Protein AF-A0A662G4D9-F1 (afdb_monomer_lite)

Radius of gyration: 17.46 Å; chains: 1; bounding box: 44×33×50 Å

pLDDT: mean 96.71, std 3.6, range [64.38, 98.94]

Structure (mmCIF, N/CA/C/O backbone):
data_AF-A0A662G4D9-F1
#
_entry.id   AF-A0A662G4D9-F1
#
loop_
_atom_site.group_PDB
_atom_site.id
_atom_site.type_symbol
_atom_site.label_atom_id
_atom_site.label_alt_id
_atom_site.label_comp_id
_atom_site.label_asym_id
_atom_site.label_entity_id
_atom_site.label_seq_id
_atom_site.pdbx_PDB_ins_code
_atom_site.Cartn_x
_atom_site.Cartn_y
_atom_site.Cartn_z
_atom_site.occupancy
_atom_site.B_iso_or_equiv
_atom_site.auth_seq_id
_atom_site.auth_comp_id
_atom_site.auth_asym_id
_atom_site.auth_atom_id
_atom_site.pdbx_PDB_model_num
ATOM 1 N N . MET A 1 1 ? 1.251 -17.943 -10.443 1.00 64.38 1 MET A N 1
ATOM 2 C CA . MET A 1 1 ? 0.388 -17.090 -11.291 1.00 64.38 1 MET A CA 1
ATOM 3 C C . MET A 1 1 ? 1.224 -15.904 -11.717 1.00 64.38 1 MET A C 1
ATOM 5 O O . MET A 1 1 ? 2.093 -15.535 -10.942 1.00 64.38 1 MET A O 1
ATOM 9 N N . GLY A 1 2 ? 1.033 -15.383 -12.929 1.00 84.88 2 GLY A N 1
ATOM 10 C CA . GLY A 1 2 ? 1.738 -14.166 -13.336 1.00 84.88 2 GLY A CA 1
ATOM 11 C C . GLY A 1 2 ? 1.154 -12.918 -12.666 1.00 84.88 2 GLY A C 1
ATOM 12 O O . GLY A 1 2 ? 0.020 -12.962 -12.180 1.00 84.88 2 GLY A O 1
ATOM 13 N N . THR A 1 3 ? 1.898 -11.816 -12.649 1.00 94.00 3 THR A N 1
ATOM 14 C CA . THR A 1 3 ? 1.474 -10.557 -12.023 1.00 94.00 3 THR A CA 1
ATOM 15 C C . THR A 1 3 ? 0.508 -9.806 -12.934 1.00 94.00 3 THR A C 1
ATOM 17 O O . THR A 1 3 ? 0.906 -9.142 -13.890 1.00 94.00 3 THR A O 1
ATOM 20 N N . VAL A 1 4 ? -0.789 -9.913 -12.648 1.00 93.69 4 VAL A N 1
ATOM 21 C CA . VAL A 1 4 ? -1.851 -9.170 -13.344 1.00 93.69 4 VAL A CA 1
ATOM 22 C C . VAL A 1 4 ? -2.322 -7.989 -12.496 1.00 93.69 4 VAL A C 1
ATOM 24 O O . VAL A 1 4 ? -2.387 -8.095 -11.271 1.00 93.69 4 VAL A O 1
ATOM 27 N N . LEU A 1 5 ? -2.661 -6.870 -13.146 1.00 88.19 5 LEU A N 1
ATOM 28 C CA . LEU A 1 5 ? -3.176 -5.677 -12.458 1.00 88.19 5 LEU A CA 1
ATOM 29 C C . LEU A 1 5 ? -4.550 -5.936 -11.830 1.00 88.19 5 LEU A C 1
ATOM 31 O O . LEU A 1 5 ? -4.729 -5.688 -10.649 1.00 88.19 5 LEU A O 1
ATOM 35 N N . VAL A 1 6 ? -5.478 -6.492 -12.612 1.00 89.56 6 VAL A N 1
ATOM 36 C CA . VAL A 1 6 ? -6.832 -6.862 -12.175 1.00 89.56 6 VAL A CA 1
ATOM 37 C C . VAL A 1 6 ? -7.069 -8.308 -12.574 1.00 89.56 6 VAL A C 1
ATOM 39 O O . VAL A 1 6 ? -7.044 -8.612 -13.770 1.00 89.56 6 VAL A O 1
ATOM 42 N N . ASP A 1 7 ? -7.281 -9.207 -11.615 1.00 89.81 7 ASP A N 1
ATOM 43 C CA . ASP A 1 7 ? -7.494 -10.626 -11.917 1.00 89.81 7 ASP A CA 1
ATOM 44 C C . ASP A 1 7 ? -8.967 -10.930 -12.212 1.00 89.81 7 ASP A C 1
ATOM 46 O O . ASP A 1 7 ? -9.806 -11.084 -11.328 1.00 89.81 7 ASP A O 1
ATOM 50 N N . THR A 1 8 ? -9.284 -11.069 -13.498 1.00 89.94 8 THR A N 1
ATOM 51 C CA . THR A 1 8 ? -10.629 -11.429 -13.959 1.00 89.94 8 THR A CA 1
ATOM 52 C C . THR A 1 8 ? -10.811 -12.929 -14.200 1.00 89.94 8 THR A C 1
ATOM 54 O O . THR A 1 8 ? -11.854 -13.342 -14.710 1.00 89.94 8 THR A O 1
ATOM 57 N N . SER A 1 9 ? -9.826 -13.768 -13.859 1.00 86.56 9 SER A N 1
ATOM 58 C CA . SER A 1 9 ? -9.798 -15.187 -14.241 1.00 86.56 9 SER A CA 1
ATOM 59 C C . SER A 1 9 ? -10.937 -16.024 -13.653 1.00 86.56 9 SER A C 1
ATOM 61 O O . SER A 1 9 ? -11.348 -16.999 -14.286 1.00 86.56 9 SER A O 1
ATOM 63 N N . ASN A 1 10 ? -11.478 -15.610 -12.503 1.00 85.88 10 ASN A N 1
ATOM 64 C CA . ASN A 1 10 ? -12.603 -16.258 -11.822 1.00 85.88 10 ASN A CA 1
ATOM 65 C C . ASN A 1 10 ? -13.970 -15.630 -12.148 1.00 85.88 10 ASN A C 1
ATOM 67 O O . ASN A 1 10 ? -14.998 -16.124 -11.688 1.00 85.88 10 ASN A O 1
ATOM 71 N N . SER A 1 11 ? -14.015 -14.549 -12.936 1.00 88.88 11 SER A N 1
ATOM 72 C CA . SER A 1 11 ? -15.280 -13.905 -13.297 1.00 88.88 11 SER A CA 1
ATOM 73 C C . SER A 1 11 ? -15.984 -14.679 -14.418 1.00 88.88 11 SER A C 1
ATOM 75 O O . SER A 1 11 ? -15.424 -14.805 -15.510 1.00 88.88 11 SER A O 1
ATOM 77 N N . PRO A 1 12 ? -17.243 -15.128 -14.232 1.00 90.44 12 PRO A N 1
ATOM 78 C CA . PRO A 1 12 ? -18.000 -15.807 -15.288 1.00 90.44 12 PRO A CA 1
ATOM 79 C C . PRO A 1 12 ? -18.407 -14.858 -16.429 1.00 90.44 12 PRO A C 1
ATOM 81 O O . PRO A 1 12 ? -18.871 -15.306 -17.477 1.00 90.44 12 PRO A O 1
ATOM 84 N N . TRP A 1 13 ? -18.243 -13.546 -16.233 1.00 92.62 13 TRP A N 1
ATOM 85 C CA . TRP A 1 13 ? -18.628 -12.505 -17.187 1.00 92.62 13 TRP A CA 1
ATOM 86 C C . TRP A 1 13 ? -17.446 -11.974 -18.003 1.00 92.62 13 TRP A C 1
ATOM 88 O O . TRP A 1 13 ? -17.646 -11.343 -19.045 1.00 92.62 13 TRP A O 1
ATOM 98 N N . ALA A 1 14 ? -16.214 -12.224 -17.555 1.00 92.44 14 ALA A N 1
ATOM 99 C CA . ALA A 1 14 ? -15.020 -11.756 -18.238 1.00 92.44 14 ALA A CA 1
ATOM 100 C C . ALA A 1 14 ? -14.758 -12.585 -19.503 1.00 92.44 14 ALA A C 1
ATOM 102 O O . ALA A 1 14 ? -14.452 -13.773 -19.451 1.00 92.44 14 ALA A O 1
ATOM 103 N N . ARG A 1 15 ? -14.857 -11.938 -20.670 1.00 93.31 15 ARG A N 1
ATOM 104 C CA . ARG A 1 15 ? -14.545 -12.569 -21.967 1.00 93.31 15 ARG A CA 1
ATOM 105 C C . ARG A 1 15 ? -13.060 -12.534 -22.318 1.00 93.31 15 ARG A C 1
ATOM 107 O O . ARG A 1 15 ? -12.617 -13.312 -23.156 1.00 93.31 15 ARG A O 1
ATOM 114 N N . LEU A 1 16 ? -12.317 -11.610 -21.715 1.00 91.88 16 LEU A N 1
ATOM 115 C CA . LEU A 1 16 ? -10.890 -11.403 -21.938 1.00 91.88 16 LEU A CA 1
ATOM 116 C C . LEU A 1 16 ? -10.146 -11.571 -20.619 1.00 91.88 16 LEU A C 1
ATOM 118 O O . LEU A 1 16 ? -10.659 -11.202 -19.560 1.00 91.88 16 LEU A O 1
ATOM 122 N N . LYS A 1 17 ? -8.932 -12.115 -20.709 1.00 89.12 17 LYS A N 1
ATOM 123 C CA . LYS A 1 17 ? -8.027 -12.267 -19.572 1.00 89.12 17 LYS A CA 1
ATOM 124 C C . LYS A 1 17 ? -6.883 -11.261 -19.695 1.00 89.12 17 LYS A C 1
ATOM 126 O O . LYS A 1 17 ? -6.391 -11.066 -20.810 1.00 89.12 17 LYS A O 1
ATOM 131 N N . PRO A 1 18 ? -6.467 -10.631 -18.588 1.00 92.25 18 PRO A N 1
ATOM 132 C CA . PRO A 1 18 ? -5.294 -9.767 -18.576 1.00 92.25 18 PRO A CA 1
ATOM 133 C C . PRO A 1 18 ? -4.039 -10.559 -18.954 1.00 92.25 18 PRO A C 1
ATOM 135 O O . PRO A 1 18 ? -3.920 -11.752 -18.666 1.00 92.25 18 PRO A O 1
ATOM 138 N N . VAL A 1 19 ? -3.089 -9.872 -19.581 1.00 93.88 19 VAL A N 1
ATOM 139 C CA . VAL A 1 19 ? -1.742 -10.399 -19.810 1.00 93.88 19 VAL A CA 1
ATOM 140 C C . VAL A 1 19 ? -0.875 -9.996 -18.613 1.00 93.88 19 VAL A C 1
ATOM 142 O O . VAL A 1 19 ? -0.912 -8.821 -18.240 1.00 93.88 19 VAL A O 1
ATOM 145 N N . PRO A 1 20 ? -0.119 -10.924 -17.995 1.00 95.25 20 PRO A N 1
ATOM 146 C CA . PRO A 1 20 ? 0.790 -10.584 -16.905 1.00 95.25 20 PRO A CA 1
ATOM 147 C C . PRO A 1 20 ? 1.827 -9.539 -17.321 1.00 95.25 20 PRO A C 1
ATOM 149 O O . PRO A 1 20 ? 2.317 -9.563 -18.453 1.00 95.25 20 PRO A O 1
ATOM 152 N N . ILE A 1 21 ? 2.191 -8.651 -16.399 1.00 95.19 21 ILE A N 1
ATOM 153 C CA . ILE A 1 21 ? 3.123 -7.542 -16.643 1.00 95.19 21 ILE A CA 1
ATOM 154 C C . ILE A 1 21 ? 4.484 -8.058 -17.117 1.00 95.19 21 ILE A C 1
ATOM 156 O O . ILE A 1 21 ? 5.050 -7.534 -18.072 1.00 95.19 21 ILE A O 1
ATOM 160 N N . GLU A 1 22 ? 4.986 -9.129 -16.510 1.00 94.50 22 GLU A N 1
ATOM 161 C CA . GLU A 1 22 ? 6.264 -9.751 -16.859 1.00 94.50 22 GLU A CA 1
ATOM 162 C C . GLU A 1 22 ? 6.263 -10.428 -18.242 1.00 94.50 22 GLU A C 1
ATOM 164 O O . GLU A 1 22 ? 7.325 -10.756 -18.771 1.00 94.50 22 GLU A O 1
ATOM 169 N N . SER A 1 23 ? 5.084 -10.633 -18.845 1.00 96.00 23 SER A N 1
ATOM 170 C CA . SER A 1 23 ? 4.935 -11.241 -20.175 1.00 96.00 23 SER A CA 1
ATOM 171 C C . SER A 1 23 ? 5.032 -10.231 -21.322 1.00 96.00 23 SER A C 1
ATOM 173 O O . SER A 1 23 ? 5.012 -10.635 -22.484 1.00 96.00 23 SER A O 1
ATOM 175 N N . VAL A 1 24 ? 5.128 -8.931 -21.027 1.00 95.44 24 VAL A N 1
ATOM 176 C CA . VAL A 1 24 ? 5.243 -7.866 -22.031 1.00 95.44 24 VAL A CA 1
ATOM 177 C C . VAL A 1 24 ? 6.516 -7.073 -21.773 1.00 95.44 24 VAL A C 1
ATOM 179 O O . VAL A 1 24 ? 6.747 -6.605 -20.664 1.00 95.44 24 VAL A O 1
ATOM 182 N N . LYS A 1 25 ? 7.338 -6.890 -22.809 1.00 96.25 25 LYS A N 1
ATOM 183 C CA . LYS A 1 25 ? 8.518 -6.021 -22.764 1.00 96.25 25 LYS A CA 1
ATOM 184 C C . LYS A 1 25 ? 8.336 -4.867 -23.730 1.00 96.25 25 LYS A C 1
ATOM 186 O O . LYS A 1 25 ? 8.088 -5.077 -24.915 1.00 96.25 25 LYS A O 1
ATOM 191 N N . LEU A 1 26 ? 8.404 -3.654 -23.193 1.00 96.56 26 LEU A N 1
ATOM 192 C CA . LEU A 1 26 ? 8.316 -2.429 -23.975 1.00 96.56 26 LEU A CA 1
ATOM 193 C C . LEU A 1 26 ? 9.732 -1.981 -24.336 1.00 96.56 26 LEU A C 1
ATOM 195 O O . LEU A 1 26 ? 10.539 -1.711 -23.451 1.00 96.56 26 LEU A O 1
ATOM 199 N N . GLU A 1 27 ? 10.013 -1.910 -25.636 1.00 96.94 27 GLU A N 1
ATOM 200 C CA . GLU A 1 27 ? 11.321 -1.537 -26.204 1.00 96.94 27 GLU A CA 1
ATOM 201 C C . GLU A 1 27 ? 11.229 -0.281 -27.091 1.00 96.94 27 GLU A C 1
ATOM 203 O O . GLU A 1 27 ? 12.159 0.071 -27.815 1.00 96.94 27 GLU A O 1
ATOM 208 N N . ASP A 1 28 ? 10.082 0.396 -27.074 1.00 98.31 28 ASP A N 1
ATOM 209 C CA . ASP A 1 28 ? 9.818 1.556 -27.912 1.00 98.31 28 ASP A CA 1
ATOM 210 C C . ASP A 1 28 ? 10.474 2.835 -27.366 1.00 98.31 28 ASP A C 1
ATOM 212 O O . ASP A 1 28 ? 10.860 2.942 -26.202 1.00 98.31 28 ASP A O 1
ATOM 216 N N . SER A 1 29 ? 10.552 3.868 -28.205 1.00 98.38 29 SER A N 1
ATOM 217 C CA . SER A 1 29 ? 11.153 5.150 -27.825 1.00 98.38 29 SER A CA 1
ATOM 218 C C . SER A 1 29 ? 10.275 6.007 -26.906 1.00 98.38 29 SER A C 1
ATOM 220 O O . SER A 1 29 ? 10.726 7.060 -26.456 1.00 98.38 29 SER A O 1
ATOM 222 N N . PHE A 1 30 ? 9.016 5.625 -26.664 1.00 98.38 30 PHE A N 1
ATOM 223 C CA . PHE A 1 30 ? 8.089 6.390 -25.839 1.00 98.38 30 PHE A CA 1
ATOM 224 C C . PHE A 1 30 ? 7.925 5.774 -24.442 1.00 98.38 30 PHE A C 1
ATOM 226 O O . PHE A 1 30 ? 8.167 6.473 -23.455 1.00 98.38 30 PHE A O 1
ATOM 233 N N . TRP A 1 31 ? 7.539 4.505 -24.305 1.00 98.38 31 TRP A N 1
ATOM 234 C CA . TRP A 1 31 ? 7.261 3.920 -22.987 1.00 98.38 31 TRP A CA 1
ATOM 235 C C . TRP A 1 31 ? 8.495 3.391 -22.272 1.00 98.38 31 TRP A C 1
ATOM 237 O O . TRP A 1 31 ? 8.632 3.653 -21.074 1.00 98.38 31 TRP A O 1
ATOM 247 N N . ALA A 1 32 ? 9.411 2.721 -22.975 1.00 98.06 32 ALA A N 1
ATOM 248 C CA . ALA A 1 32 ? 10.595 2.139 -22.339 1.00 98.06 32 ALA A CA 1
ATOM 249 C C . ALA A 1 32 ? 11.406 3.167 -21.510 1.00 98.06 32 ALA A C 1
ATOM 251 O O . ALA A 1 32 ? 11.693 2.891 -20.342 1.00 98.06 32 ALA A O 1
ATOM 252 N N . PRO A 1 33 ? 11.677 4.402 -21.998 1.00 98.38 33 PRO A N 1
ATOM 253 C CA . PRO A 1 33 ? 12.383 5.407 -21.200 1.00 98.38 33 PRO A CA 1
ATOM 254 C C . PRO A 1 33 ? 11.623 5.856 -19.944 1.00 98.38 33 PRO A C 1
ATOM 256 O O . PRO A 1 33 ? 12.243 6.220 -18.949 1.00 98.38 33 PRO A O 1
ATOM 259 N N . ARG A 1 34 ? 10.283 5.838 -19.957 1.00 98.50 34 ARG A N 1
ATOM 260 C CA . ARG A 1 34 ? 9.464 6.229 -18.795 1.00 98.50 34 ARG A CA 1
ATOM 261 C C . ARG A 1 34 ? 9.495 5.170 -17.699 1.00 98.50 34 ARG A C 1
ATOM 263 O O . ARG A 1 34 ? 9.578 5.532 -16.530 1.00 98.50 34 ARG A O 1
ATOM 270 N N . LEU A 1 35 ? 9.462 3.890 -18.072 1.00 97.56 35 LEU A N 1
ATOM 271 C CA . LEU A 1 35 ? 9.607 2.785 -17.121 1.00 97.56 35 LEU A CA 1
ATOM 272 C C . LEU A 1 35 ? 11.009 2.763 -16.499 1.00 97.56 35 LEU A C 1
ATOM 274 O O . LEU A 1 35 ? 11.142 2.569 -15.293 1.00 97.56 35 LEU A O 1
ATOM 278 N N . GLU A 1 36 ? 12.043 3.063 -17.288 1.00 97.56 36 GLU A N 1
ATOM 279 C CA . GLU A 1 36 ? 13.409 3.191 -16.770 1.00 97.56 36 GLU A CA 1
ATOM 280 C C . GLU A 1 36 ? 13.535 4.365 -15.780 1.00 97.56 36 GLU A C 1
ATOM 282 O O . GLU A 1 36 ? 14.126 4.209 -14.711 1.00 97.56 36 GLU A O 1
ATOM 287 N N . VAL A 1 37 ? 12.929 5.525 -16.075 1.00 98.44 37 VAL A N 1
ATOM 288 C CA . VAL A 1 37 ? 12.884 6.670 -15.141 1.00 98.44 37 VAL A CA 1
ATOM 289 C C . VAL A 1 37 ? 12.102 6.331 -13.870 1.00 98.44 37 VAL A C 1
ATOM 291 O O . VAL A 1 37 ? 12.555 6.673 -12.775 1.00 98.44 37 VAL A O 1
ATOM 294 N N . LEU A 1 38 ? 10.967 5.634 -13.993 1.00 98.12 38 LEU A N 1
ATOM 295 C CA . LEU A 1 38 ? 10.185 5.170 -12.846 1.00 98.12 38 LEU A CA 1
ATOM 296 C C . LEU A 1 38 ? 11.058 4.331 -11.904 1.00 98.12 38 LEU A C 1
ATOM 298 O O . LEU A 1 38 ? 11.168 4.647 -10.716 1.00 98.12 38 LEU A O 1
ATOM 302 N N . ARG A 1 39 ? 11.722 3.312 -12.463 1.00 97.56 39 ARG A N 1
ATOM 303 C CA . ARG A 1 39 ? 12.559 2.359 -11.729 1.00 97.56 39 ARG A CA 1
ATOM 304 C C . ARG A 1 39 ? 13.797 3.017 -11.118 1.00 97.56 39 ARG A C 1
ATOM 306 O O . ARG A 1 39 ? 14.103 2.789 -9.953 1.00 97.56 39 ARG A O 1
ATOM 313 N N . ARG A 1 40 ? 14.513 3.850 -11.880 1.00 96.94 40 ARG A N 1
ATOM 314 C CA . ARG A 1 40 ? 15.830 4.372 -11.468 1.00 96.94 40 ARG A CA 1
ATOM 315 C C . ARG A 1 40 ? 15.798 5.693 -10.727 1.00 96.94 40 ARG A C 1
ATOM 317 O O . ARG A 1 40 ? 16.790 6.044 -10.090 1.00 96.94 40 ARG A O 1
ATOM 324 N N . THR A 1 41 ? 14.708 6.443 -10.828 1.00 98.06 41 THR A N 1
ATOM 325 C CA . THR A 1 41 ? 14.626 7.788 -10.254 1.00 98.06 41 THR A CA 1
ATOM 326 C C . THR A 1 41 ? 13.360 7.953 -9.435 1.00 98.06 41 THR A C 1
ATOM 328 O O . THR A 1 41 ? 13.452 8.163 -8.229 1.00 98.06 41 THR A O 1
ATOM 331 N N . THR A 1 42 ? 12.184 7.822 -10.050 1.00 98.62 42 THR A N 1
ATOM 332 C CA . THR A 1 42 ? 10.921 8.224 -9.415 1.00 98.62 42 THR A CA 1
ATOM 333 C C . THR A 1 42 ? 10.656 7.484 -8.109 1.00 98.62 42 THR A C 1
ATOM 335 O O . THR A 1 42 ? 10.389 8.140 -7.106 1.00 98.62 42 THR A O 1
ATOM 338 N N . LEU A 1 43 ? 10.779 6.152 -8.084 1.00 98.69 43 LEU A N 1
ATOM 339 C CA . LEU A 1 43 ? 10.488 5.368 -6.879 1.00 98.69 43 LEU A CA 1
ATOM 340 C C . LEU A 1 43 ? 11.431 5.709 -5.720 1.00 98.69 43 LEU A C 1
ATOM 342 O O . LEU A 1 43 ? 10.978 5.854 -4.586 1.00 98.69 43 LEU A O 1
ATOM 346 N N . ARG A 1 44 ? 12.728 5.888 -5.993 1.00 98.25 44 ARG A N 1
ATOM 347 C CA . ARG A 1 44 ? 13.703 6.265 -4.962 1.00 98.25 44 ARG A CA 1
ATOM 348 C C . ARG A 1 44 ? 13.440 7.675 -4.434 1.00 98.25 44 ARG A C 1
ATOM 350 O O . ARG A 1 44 ? 13.381 7.858 -3.224 1.00 98.25 44 ARG A O 1
ATOM 357 N N . SER A 1 45 ? 13.208 8.643 -5.319 1.00 98.56 45 SER A N 1
ATOM 358 C CA . SER A 1 45 ? 12.898 10.016 -4.906 1.00 98.56 45 SER A CA 1
ATOM 359 C C . SER A 1 45 ? 11.584 10.106 -4.125 1.00 98.56 45 SER A C 1
ATOM 361 O O . SER A 1 45 ? 11.491 10.862 -3.164 1.00 98.56 45 SER A O 1
ATOM 363 N N . GLN A 1 46 ? 10.567 9.317 -4.485 1.00 98.75 46 GLN A N 1
ATOM 364 C CA . GLN A 1 46 ? 9.324 9.233 -3.712 1.00 98.75 46 GLN A CA 1
ATOM 365 C C . GLN A 1 46 ? 9.555 8.638 -2.321 1.00 98.75 46 GLN A C 1
ATOM 367 O O . GLN A 1 46 ? 9.041 9.183 -1.348 1.00 98.75 46 GLN A O 1
ATOM 372 N N . TYR A 1 47 ? 10.350 7.569 -2.209 1.00 98.81 47 TYR A N 1
ATOM 373 C CA . TYR A 1 47 ? 10.732 7.001 -0.916 1.00 98.81 47 TYR A CA 1
ATOM 374 C C . TYR A 1 47 ? 11.424 8.045 -0.025 1.00 98.81 47 TYR A C 1
ATOM 376 O O . TYR A 1 47 ? 11.010 8.257 1.112 1.00 98.81 47 TYR A O 1
ATOM 384 N N . GLU A 1 48 ? 12.412 8.762 -0.565 1.00 98.69 48 GLU A N 1
ATOM 385 C CA . GLU A 1 48 ? 13.135 9.823 0.150 1.00 98.69 48 GLU A CA 1
ATOM 386 C C . GLU A 1 48 ? 12.197 10.951 0.612 1.00 98.69 48 GLU A C 1
ATOM 388 O O . GLU A 1 48 ? 12.265 11.379 1.764 1.00 98.69 48 GLU A O 1
ATOM 393 N N . LEU A 1 49 ? 11.259 11.381 -0.237 1.00 98.62 49 LEU A N 1
ATOM 394 C CA . LEU A 1 49 ? 10.248 12.375 0.133 1.00 98.62 49 LEU A CA 1
ATOM 395 C C . LEU A 1 49 ? 9.308 11.865 1.230 1.00 98.62 49 LEU A C 1
ATOM 397 O O . LEU A 1 49 ? 8.921 12.630 2.116 1.00 98.62 49 LEU A O 1
ATOM 401 N N . MET A 1 50 ? 8.913 10.592 1.193 1.00 98.56 50 MET A N 1
ATOM 402 C CA . MET A 1 50 ? 8.061 9.998 2.226 1.00 98.56 50 MET A CA 1
ATOM 403 C C . MET A 1 50 ? 8.775 9.884 3.577 1.00 98.56 50 MET A C 1
ATOM 405 O O . MET A 1 50 ? 8.126 10.079 4.608 1.00 98.56 50 MET A O 1
ATOM 409 N N . GLU A 1 51 ? 10.085 9.630 3.578 1.00 98.31 51 GLU A N 1
ATOM 410 C CA . GLU A 1 51 ? 10.936 9.732 4.769 1.00 98.31 51 GLU A CA 1
ATOM 411 C C . GLU A 1 51 ? 10.998 11.187 5.269 1.00 98.31 51 GLU A C 1
ATOM 413 O O . GLU A 1 51 ? 10.580 11.477 6.390 1.00 98.31 51 GLU A O 1
ATOM 418 N N . GLU A 1 52 ? 11.423 12.134 4.422 1.00 98.25 52 GLU A N 1
ATOM 419 C CA . GLU A 1 52 ? 11.622 13.550 4.784 1.00 98.25 52 GLU A CA 1
ATOM 420 C C . GLU A 1 52 ? 10.353 14.196 5.359 1.00 98.25 52 GLU A C 1
ATOM 422 O O . GLU A 1 52 ? 10.362 14.925 6.361 1.00 98.25 52 GLU A O 1
ATOM 427 N N . THR A 1 53 ? 9.224 13.913 4.720 1.00 98.12 53 THR A N 1
ATOM 428 C CA . THR A 1 53 ? 7.941 14.507 5.084 1.00 98.12 53 THR A CA 1
ATOM 429 C C . THR A 1 53 ? 7.186 13.713 6.152 1.00 98.12 53 THR A C 1
ATOM 431 O O . THR A 1 53 ? 6.110 14.134 6.582 1.00 98.12 53 THR A O 1
ATOM 434 N N . GLY A 1 54 ? 7.763 12.605 6.627 1.00 98.06 54 GLY A N 1
ATOM 435 C CA . GLY A 1 54 ? 7.295 11.853 7.785 1.00 98.06 54 GLY A CA 1
ATOM 436 C C . GLY A 1 54 ? 6.116 10.912 7.535 1.00 98.06 54 GLY A C 1
ATOM 437 O O . GLY A 1 54 ? 5.463 10.537 8.509 1.00 98.06 54 GLY A O 1
ATOM 438 N N . ARG A 1 55 ? 5.841 10.526 6.280 1.00 98.62 55 ARG A N 1
ATOM 439 C CA . ARG A 1 55 ? 4.816 9.516 5.955 1.00 98.62 55 ARG A CA 1
ATOM 440 C C . ARG A 1 55 ? 5.173 8.161 6.559 1.00 98.62 55 ARG A C 1
ATOM 442 O O . ARG A 1 55 ? 4.377 7.606 7.305 1.00 98.62 55 ARG A O 1
ATOM 449 N N . ILE A 1 56 ? 6.388 7.671 6.302 1.00 98.75 56 ILE A N 1
ATOM 450 C CA . ILE A 1 56 ? 6.858 6.384 6.847 1.00 98.75 56 ILE A CA 1
ATOM 451 C C . ILE A 1 56 ? 7.016 6.479 8.370 1.00 98.75 56 ILE A C 1
ATOM 453 O O . ILE A 1 56 ? 6.647 5.566 9.106 1.00 98.75 56 ILE A O 1
ATOM 457 N N . ASP A 1 57 ? 7.465 7.630 8.871 1.00 98.62 57 ASP A N 1
ATOM 458 C CA . ASP A 1 57 ? 7.546 7.869 10.309 1.00 98.62 57 ASP A CA 1
ATOM 459 C C . ASP A 1 57 ? 6.197 7.757 11.032 1.00 98.62 57 ASP A C 1
ATOM 461 O O . ASP A 1 57 ? 6.186 7.415 12.211 1.00 98.62 57 ASP A O 1
ATOM 465 N N . ASN A 1 58 ? 5.060 8.045 10.389 1.00 98.81 58 ASN A N 1
ATOM 466 C CA . ASN A 1 58 ? 3.762 7.876 11.048 1.00 98.81 58 ASN A CA 1
ATOM 467 C C . ASN A 1 58 ? 3.488 6.401 11.389 1.00 98.81 58 ASN A C 1
ATOM 469 O O . ASN A 1 58 ? 2.948 6.126 12.459 1.00 98.81 58 ASN A O 1
ATOM 473 N N . PHE A 1 59 ? 3.952 5.457 10.564 1.00 98.88 59 PHE A N 1
ATOM 474 C CA . PHE A 1 59 ? 3.908 4.026 10.879 1.00 98.88 59 PHE A CA 1
ATOM 475 C C . PHE A 1 59 ? 4.835 3.685 12.050 1.00 98.88 59 PHE A C 1
ATOM 477 O O . PHE A 1 59 ? 4.409 3.049 13.012 1.00 98.88 59 PHE A O 1
ATOM 484 N N . ARG A 1 60 ? 6.065 4.218 12.050 1.00 98.75 60 ARG A N 1
ATOM 485 C CA . ARG A 1 60 ? 7.009 4.062 13.176 1.00 98.75 60 ARG A CA 1
ATOM 486 C C . ARG A 1 60 ? 6.468 4.649 14.485 1.00 98.75 60 ARG A C 1
ATOM 488 O O . ARG A 1 60 ? 6.781 4.144 15.562 1.00 98.75 60 ARG A O 1
ATOM 495 N N . ARG A 1 61 ? 5.683 5.730 14.418 1.00 98.31 61 ARG A N 1
ATOM 496 C CA . ARG A 1 61 ? 4.986 6.317 15.577 1.00 98.31 61 ARG A CA 1
ATOM 497 C C . ARG A 1 61 ? 3.874 5.397 16.049 1.00 98.31 61 ARG A C 1
ATOM 499 O O . ARG A 1 61 ? 3.836 5.081 17.232 1.00 98.31 61 ARG A O 1
ATOM 506 N N . ALA A 1 62 ? 3.014 4.949 15.136 1.00 98.25 62 ALA A N 1
ATOM 507 C CA . ALA A 1 62 ? 1.912 4.039 15.432 1.00 98.25 62 ALA A CA 1
ATOM 508 C C . ALA A 1 62 ? 2.396 2.728 16.076 1.00 98.25 62 ALA A C 1
ATOM 510 O O . ALA A 1 62 ? 1.791 2.265 17.038 1.00 98.25 62 ALA A O 1
ATOM 511 N N . SER A 1 63 ? 3.538 2.193 15.633 1.00 98.31 63 SER A N 1
ATOM 512 C CA . SER A 1 63 ? 4.166 1.002 16.219 1.00 98.31 63 SER A CA 1
ATOM 513 C C . SER A 1 63 ? 4.956 1.274 17.511 1.00 98.31 63 SER A C 1
ATOM 515 O O . SER A 1 63 ? 5.552 0.361 18.079 1.00 98.31 63 SER A O 1
ATOM 517 N N . GLY A 1 64 ? 5.077 2.536 17.938 1.00 97.50 64 GLY A N 1
ATOM 518 C CA . GLY A 1 64 ? 5.867 2.945 19.103 1.00 97.50 64 GLY A CA 1
ATOM 519 C C . GLY A 1 64 ? 7.393 2.906 18.925 1.00 97.50 64 GLY A C 1
ATOM 520 O O . GLY A 1 64 ? 8.114 3.124 19.900 1.00 97.50 64 GLY A O 1
ATOM 521 N N . LYS A 1 65 ? 7.910 2.668 17.708 1.00 98.25 65 LYS A N 1
ATOM 522 C CA . LYS A 1 65 ? 9.360 2.674 17.410 1.00 98.25 65 LYS A CA 1
ATOM 523 C C . LYS A 1 65 ? 9.973 4.064 17.592 1.00 98.25 65 LYS A C 1
ATOM 525 O O . LYS A 1 65 ? 11.127 4.181 17.999 1.00 98.25 65 LYS A O 1
ATOM 530 N N . ILE A 1 66 ? 9.203 5.116 17.314 1.00 97.81 66 ILE A N 1
ATOM 531 C CA . ILE A 1 66 ? 9.595 6.508 17.563 1.00 97.81 66 ILE A CA 1
ATOM 532 C C . ILE A 1 66 ? 8.483 7.263 18.295 1.00 97.81 66 ILE A C 1
ATOM 534 O O . ILE A 1 66 ? 7.314 6.891 18.242 1.00 97.81 66 ILE A O 1
ATOM 538 N N . LYS A 1 67 ? 8.847 8.360 18.963 1.00 96.00 67 LYS A N 1
ATOM 539 C CA . LYS A 1 67 ? 7.900 9.264 19.632 1.00 96.00 67 LYS A CA 1
ATOM 540 C C . LYS A 1 67 ? 7.666 10.522 18.800 1.00 96.00 67 LYS A C 1
ATOM 542 O O . LYS A 1 67 ? 8.531 10.937 18.032 1.00 96.00 67 LYS A O 1
ATOM 547 N N . GLY A 1 68 ? 6.524 11.165 19.012 1.00 94.12 68 GLY A N 1
ATOM 548 C CA . GLY A 1 68 ? 6.182 12.455 18.414 1.00 94.12 68 GLY A CA 1
ATOM 549 C C . GLY A 1 68 ? 4.768 12.469 17.836 1.00 94.12 68 GLY A C 1
ATOM 550 O O . GLY A 1 68 ? 4.140 11.415 17.747 1.00 94.12 68 GLY A O 1
ATOM 551 N N . PRO A 1 69 ? 4.260 13.652 17.455 1.00 95.25 69 PRO A N 1
ATOM 552 C CA . PRO A 1 69 ? 2.925 13.780 16.886 1.00 95.25 69 PRO A CA 1
ATOM 553 C C . PRO A 1 69 ? 2.866 13.233 15.453 1.00 95.25 69 PRO A C 1
ATOM 555 O O . PRO A 1 69 ? 3.875 13.204 14.742 1.00 95.25 69 PRO A O 1
ATOM 558 N N . PHE A 1 70 ? 1.662 12.861 15.016 1.00 97.12 70 PHE A N 1
ATOM 559 C CA . PHE A 1 70 ? 1.353 12.594 13.610 1.00 97.12 70 PHE A CA 1
ATOM 560 C C . PHE A 1 70 ? 1.732 13.791 12.716 1.00 97.12 70 PHE A C 1
ATOM 562 O O . PHE A 1 70 ? 1.581 14.948 13.119 1.00 97.12 70 PHE A O 1
ATOM 569 N N . ARG A 1 71 ? 2.198 13.529 11.486 1.00 97.06 71 ARG A N 1
ATOM 570 C CA . ARG A 1 71 ? 2.545 14.570 10.501 1.00 97.06 71 ARG A CA 1
ATOM 571 C C . ARG A 1 71 ? 1.773 14.407 9.191 1.00 97.06 71 ARG A C 1
ATOM 573 O O . ARG A 1 71 ? 1.736 13.325 8.612 1.00 97.06 71 ARG A O 1
ATOM 580 N N . GLY A 1 72 ? 1.259 15.524 8.675 1.00 96.88 72 GLY A N 1
ATOM 581 C CA . GLY A 1 72 ? 0.612 15.608 7.364 1.00 96.88 72 GLY A CA 1
ATOM 582 C C . GLY A 1 72 ? -0.908 15.456 7.423 1.00 96.88 72 GLY A C 1
ATOM 583 O O . GLY A 1 72 ? -1.533 15.918 8.375 1.00 96.88 72 GLY A O 1
ATOM 584 N N . PHE A 1 73 ? -1.501 14.856 6.391 1.00 97.38 73 PHE A N 1
ATOM 585 C CA . PHE A 1 73 ? -2.949 14.658 6.287 1.00 97.38 73 PHE A CA 1
ATOM 586 C C . PHE A 1 73 ? -3.337 13.240 6.697 1.00 97.38 73 PHE A C 1
ATOM 588 O O . PHE A 1 73 ? -2.583 12.307 6.459 1.00 97.38 73 PHE A O 1
ATOM 595 N N . TYR A 1 74 ? -4.531 13.068 7.261 1.00 97.25 74 TYR A N 1
ATOM 596 C CA . TYR A 1 74 ? -5.056 11.785 7.757 1.00 97.25 74 TYR A CA 1
ATOM 597 C C . TYR A 1 74 ? -5.135 10.665 6.693 1.00 97.25 74 TYR A C 1
ATOM 599 O O . TYR A 1 74 ? -5.262 9.497 7.047 1.00 97.25 74 TYR A O 1
ATOM 607 N N . PHE A 1 75 ? -5.023 10.997 5.400 1.00 97.94 75 PHE A N 1
ATOM 608 C CA . PHE A 1 75 ? -4.958 10.038 4.289 1.00 97.94 75 PHE A CA 1
ATOM 609 C C . PHE A 1 75 ? -3.532 9.730 3.792 1.00 97.94 75 PHE A C 1
ATOM 611 O O . PHE A 1 75 ? -3.367 8.998 2.815 1.00 97.94 75 PHE A O 1
ATOM 618 N N . ASN A 1 76 ? -2.492 10.289 4.418 1.00 98.38 76 ASN A N 1
ATOM 619 C CA . ASN A 1 76 ? -1.105 10.163 3.957 1.00 98.38 76 ASN A CA 1
ATOM 620 C C . ASN A 1 76 ? -0.567 8.724 3.976 1.00 98.38 76 ASN A C 1
ATOM 622 O O . ASN A 1 76 ? 0.385 8.439 3.255 1.00 98.38 76 ASN A O 1
ATOM 626 N N . ASP A 1 77 ? -1.169 7.817 4.747 1.00 98.88 77 ASP A N 1
ATOM 627 C CA . ASP A 1 77 ? -0.842 6.386 4.694 1.00 98.88 77 ASP A CA 1
ATOM 628 C C . ASP A 1 77 ? -0.998 5.832 3.272 1.00 98.88 77 ASP A C 1
ATOM 630 O O . ASP A 1 77 ? -0.192 5.019 2.823 1.00 98.88 77 ASP A O 1
ATOM 634 N N . SER A 1 78 ? -1.979 6.346 2.521 1.00 98.81 78 SER A N 1
ATOM 635 C CA . SER A 1 78 ? -2.203 5.948 1.133 1.00 98.81 78 SER A CA 1
ATOM 636 C C . SER A 1 78 ? -1.018 6.249 0.214 1.00 98.81 78 SER A C 1
ATOM 638 O O . SER A 1 78 ? -0.810 5.498 -0.736 1.00 98.81 78 SER A O 1
ATOM 640 N N . ASP A 1 79 ? -0.226 7.300 0.475 1.00 98.81 79 ASP A N 1
ATOM 641 C CA . ASP A 1 79 ? 0.976 7.607 -0.316 1.00 98.81 79 ASP A CA 1
ATOM 642 C C . ASP A 1 79 ? 1.970 6.439 -0.234 1.00 98.81 79 ASP A C 1
ATOM 644 O O . ASP A 1 79 ? 2.537 6.023 -1.244 1.00 98.81 79 ASP A O 1
ATOM 648 N N . VAL A 1 80 ? 2.124 5.872 0.968 1.00 98.94 80 VAL A N 1
ATOM 649 C CA . VAL A 1 80 ? 3.015 4.738 1.232 1.00 98.94 80 VAL A CA 1
ATOM 650 C C . VAL A 1 80 ? 2.482 3.474 0.567 1.00 98.94 80 VAL A C 1
ATOM 652 O O . VAL A 1 80 ? 3.242 2.765 -0.090 1.00 98.94 80 VAL A O 1
ATOM 655 N N . TYR A 1 81 ? 1.177 3.212 0.665 1.00 98.94 81 TYR A N 1
ATOM 656 C CA . TYR A 1 81 ? 0.561 2.044 0.031 1.00 98.94 81 TYR A CA 1
ATOM 657 C C . TYR A 1 81 ? 0.669 2.093 -1.500 1.00 98.94 81 TYR A C 1
ATOM 659 O O . TYR A 1 81 ? 1.161 1.143 -2.106 1.00 98.94 81 TYR A O 1
ATOM 667 N N . LYS A 1 82 ? 0.329 3.228 -2.125 1.00 98.88 82 LYS A N 1
ATOM 668 C CA . LYS A 1 82 ? 0.480 3.443 -3.577 1.00 98.88 82 LYS A CA 1
ATOM 669 C C . LYS A 1 82 ? 1.932 3.290 -4.036 1.00 98.88 82 LYS A C 1
ATOM 671 O O . LYS A 1 82 ? 2.194 2.761 -5.114 1.00 98.88 82 LYS A O 1
ATOM 676 N N . TRP A 1 83 ? 2.892 3.726 -3.219 1.00 98.88 83 TRP A N 1
ATOM 677 C CA . TRP A 1 83 ? 4.306 3.512 -3.515 1.00 98.88 83 TRP A CA 1
ATOM 678 C C . TRP A 1 83 ? 4.689 2.026 -3.460 1.00 98.88 83 TRP A C 1
ATOM 680 O O . TRP A 1 83 ? 5.366 1.551 -4.370 1.00 98.88 83 TRP A O 1
ATOM 690 N N . VAL A 1 84 ? 4.228 1.273 -2.451 1.00 98.94 84 VAL A N 1
ATOM 691 C CA . VAL A 1 84 ? 4.476 -0.180 -2.352 1.00 98.94 84 VAL A CA 1
ATOM 692 C C . VAL A 1 84 ? 3.865 -0.931 -3.535 1.00 98.94 84 VAL A C 1
ATOM 694 O O . VAL A 1 84 ? 4.513 -1.827 -4.081 1.00 98.94 84 VAL A O 1
ATOM 697 N N . GLU A 1 85 ? 2.659 -0.555 -3.960 1.00 98.81 85 GLU A N 1
ATOM 698 C CA . GLU A 1 85 ? 2.014 -1.095 -5.159 1.00 98.81 85 GLU A CA 1
ATOM 699 C C . GLU A 1 85 ? 2.889 -0.866 -6.401 1.00 98.81 85 GLU A C 1
ATOM 701 O O . GLU A 1 85 ? 3.322 -1.823 -7.047 1.00 98.81 85 GLU A O 1
ATOM 706 N N . ALA A 1 86 ? 3.235 0.394 -6.692 1.00 98.69 86 ALA A N 1
ATOM 707 C CA . ALA A 1 86 ? 4.038 0.759 -7.858 1.00 98.69 86 ALA A CA 1
ATOM 708 C C . ALA A 1 86 ? 5.424 0.094 -7.852 1.00 98.69 86 ALA A C 1
ATOM 710 O O . ALA A 1 86 ? 5.895 -0.394 -8.885 1.00 98.69 86 ALA A O 1
ATOM 711 N N . ALA A 1 87 ? 6.076 0.042 -6.690 1.00 98.69 87 ALA A N 1
ATOM 712 C CA . ALA A 1 87 ? 7.372 -0.594 -6.516 1.00 98.69 87 ALA A CA 1
ATOM 713 C C . ALA A 1 87 ? 7.292 -2.115 -6.727 1.00 98.69 87 ALA A C 1
ATOM 715 O O . ALA A 1 87 ? 8.152 -2.686 -7.398 1.00 98.69 87 ALA A O 1
ATOM 716 N N . SER A 1 88 ? 6.241 -2.769 -6.224 1.00 98.50 88 SER A N 1
ATOM 717 C CA . SER A 1 88 ? 6.033 -4.213 -6.398 1.00 98.50 88 SER A CA 1
ATOM 718 C C . SER A 1 88 ? 5.752 -4.579 -7.857 1.00 98.50 88 SER A C 1
ATOM 720 O O . SER A 1 88 ? 6.343 -5.522 -8.380 1.00 98.50 88 SER A O 1
ATOM 722 N N . LEU A 1 89 ? 4.920 -3.801 -8.555 1.00 98.00 89 LEU A N 1
ATOM 723 C CA . LEU A 1 89 ? 4.664 -4.002 -9.986 1.00 98.00 89 LEU A CA 1
ATOM 724 C C . LEU A 1 89 ? 5.915 -3.736 -10.835 1.00 98.00 89 LEU A C 1
ATOM 726 O O . LEU A 1 89 ? 6.174 -4.456 -11.799 1.00 98.00 89 LEU A O 1
ATOM 730 N N . THR A 1 90 ? 6.728 -2.745 -10.454 1.00 97.88 90 THR A N 1
ATOM 731 C CA . THR A 1 90 ? 8.031 -2.490 -11.091 1.00 97.88 90 THR A CA 1
ATOM 732 C C . THR A 1 90 ? 8.970 -3.679 -10.905 1.00 97.88 90 THR A C 1
ATOM 734 O O . THR A 1 90 ? 9.600 -4.102 -11.869 1.00 97.88 90 THR A O 1
ATOM 737 N N . LEU A 1 91 ? 9.015 -4.259 -9.701 1.00 97.00 91 LEU A N 1
ATOM 738 C CA . LEU A 1 91 ? 9.818 -5.443 -9.392 1.00 97.00 91 LEU A CA 1
ATOM 739 C C . LEU A 1 91 ? 9.383 -6.676 -10.203 1.00 97.00 91 LEU A C 1
ATOM 741 O O . LEU A 1 91 ? 10.240 -7.444 -10.638 1.00 97.00 91 LEU A O 1
ATOM 745 N N . ALA A 1 92 ? 8.075 -6.851 -10.426 1.00 96.94 92 ALA A N 1
ATOM 746 C CA . ALA A 1 92 ? 7.541 -7.903 -11.292 1.00 96.94 92 ALA A CA 1
ATOM 747 C C . ALA A 1 92 ? 7.904 -7.679 -12.768 1.00 96.94 92 ALA A C 1
ATOM 749 O O . ALA A 1 92 ? 8.255 -8.627 -13.470 1.00 96.94 92 ALA A O 1
ATOM 750 N N . TYR A 1 93 ? 7.847 -6.429 -13.244 1.00 97.12 93 TYR A N 1
ATOM 751 C CA . TYR A 1 93 ? 8.254 -6.090 -14.607 1.00 97.12 93 TYR A CA 1
ATOM 752 C C . TYR A 1 93 ? 9.745 -6.350 -14.823 1.00 97.12 93 TYR A C 1
ATOM 754 O O . TYR A 1 93 ? 10.120 -7.005 -15.793 1.00 97.12 93 TYR A O 1
ATOM 762 N N . GLU A 1 94 ? 10.606 -5.853 -13.938 1.00 95.56 94 GLU A N 1
ATOM 763 C CA . GLU A 1 94 ? 12.053 -6.006 -14.031 1.00 95.56 94 GLU A CA 1
ATOM 764 C C . GLU A 1 94 ? 12.680 -6.050 -12.640 1.00 95.56 94 GLU A C 1
ATOM 766 O O . GLU A 1 94 ? 12.494 -5.149 -11.820 1.00 95.56 94 GLU A O 1
ATOM 771 N N . HIS A 1 95 ? 13.446 -7.110 -12.375 1.00 95.12 95 HIS A N 1
ATOM 772 C CA . HIS A 1 95 ? 14.019 -7.302 -11.055 1.00 95.12 95 HIS A CA 1
ATOM 773 C C . HIS A 1 95 ? 15.034 -6.202 -10.716 1.00 95.12 95 HIS A C 1
ATOM 775 O O . HIS A 1 95 ? 16.025 -6.008 -11.418 1.00 95.12 95 HIS A O 1
ATOM 781 N N . ASP A 1 96 ? 14.818 -5.546 -9.575 1.00 97.00 96 ASP A N 1
ATOM 782 C CA . ASP A 1 96 ? 15.731 -4.575 -8.987 1.00 97.00 96 ASP A CA 1
ATOM 783 C C . ASP A 1 96 ? 15.894 -4.847 -7.479 1.00 97.00 96 ASP A C 1
ATOM 785 O O . ASP A 1 96 ? 14.937 -4.777 -6.700 1.00 97.00 96 ASP A O 1
ATOM 789 N N . ALA A 1 97 ? 17.110 -5.210 -7.062 1.00 97.56 97 ALA A N 1
ATOM 790 C CA . ALA A 1 97 ? 17.402 -5.587 -5.678 1.00 97.56 97 ALA A CA 1
ATOM 791 C C . ALA A 1 97 ? 17.294 -4.406 -4.698 1.00 97.56 97 ALA A C 1
ATOM 793 O O . ALA A 1 97 ? 16.946 -4.604 -3.532 1.00 97.56 97 ALA A O 1
ATOM 794 N N . ASP A 1 98 ? 17.556 -3.180 -5.160 1.00 97.06 98 ASP A N 1
ATOM 795 C CA . ASP A 1 98 ? 17.432 -1.992 -4.322 1.00 97.06 98 ASP A CA 1
ATOM 796 C C . ASP A 1 98 ? 15.966 -1.674 -4.046 1.00 97.06 98 ASP A C 1
ATOM 798 O O . ASP A 1 98 ? 15.609 -1.415 -2.896 1.00 97.06 98 ASP A O 1
ATOM 802 N N . ILE A 1 99 ? 15.115 -1.751 -5.075 1.00 98.12 99 ILE A N 1
ATOM 803 C CA . ILE A 1 99 ? 13.665 -1.593 -4.918 1.00 98.12 99 ILE A CA 1
ATOM 804 C C . ILE A 1 99 ? 13.114 -2.664 -3.975 1.00 98.12 99 ILE A C 1
ATOM 806 O O . ILE A 1 99 ? 12.387 -2.320 -3.044 1.00 98.12 99 ILE A O 1
ATOM 810 N N . LYS A 1 100 ? 13.503 -3.937 -4.152 1.00 98.38 100 LYS A N 1
ATOM 811 C CA . LYS A 1 100 ? 13.066 -5.032 -3.267 1.00 98.38 100 LYS A CA 1
ATOM 812 C C . LYS A 1 100 ? 13.363 -4.723 -1.798 1.00 98.38 100 LYS A C 1
ATOM 814 O O . LYS A 1 100 ? 12.468 -4.811 -0.964 1.00 98.38 100 LYS A O 1
ATOM 819 N N . ARG A 1 101 ? 14.590 -4.293 -1.492 1.00 98.56 101 ARG A N 1
ATOM 820 C CA . ARG A 1 101 ? 14.997 -3.924 -0.128 1.00 98.56 101 ARG A CA 1
ATOM 821 C C . ARG A 1 101 ? 14.175 -2.760 0.433 1.00 98.56 101 ARG A C 1
ATOM 823 O O . ARG A 1 101 ? 13.799 -2.790 1.599 1.00 98.56 101 ARG A O 1
ATOM 830 N N . LEU A 1 102 ? 13.909 -1.723 -0.365 1.00 98.62 102 LEU A N 1
ATOM 831 C CA . LEU A 1 102 ? 13.095 -0.590 0.093 1.00 98.62 102 LEU A CA 1
ATOM 832 C C . LEU A 1 102 ? 11.651 -1.021 0.388 1.00 98.62 102 LEU A C 1
ATOM 834 O O . LEU A 1 102 ? 11.090 -0.597 1.396 1.00 98.62 102 LEU A O 1
ATOM 838 N N . ILE A 1 103 ? 11.071 -1.894 -0.443 1.00 98.75 103 ILE A N 1
ATOM 839 C CA . ILE A 1 103 ? 9.745 -2.473 -0.190 1.00 98.75 103 ILE A CA 1
ATOM 840 C C . ILE A 1 103 ? 9.739 -3.232 1.138 1.00 98.75 103 ILE A C 1
ATOM 842 O O . ILE A 1 103 ? 8.851 -2.997 1.949 1.00 98.75 103 ILE A O 1
ATOM 846 N N . GLU A 1 104 ? 10.725 -4.097 1.389 1.00 98.69 104 GLU A N 1
ATOM 847 C CA . GLU A 1 104 ? 10.815 -4.877 2.633 1.00 98.69 104 GLU A CA 1
ATOM 848 C C . GLU A 1 104 ? 10.833 -3.984 3.880 1.00 98.69 104 GLU A C 1
ATOM 850 O O . GLU A 1 104 ? 10.099 -4.251 4.832 1.00 98.69 104 GLU A O 1
ATOM 855 N N . ILE A 1 105 ? 11.616 -2.899 3.848 1.00 98.75 105 ILE A N 1
ATOM 856 C CA . ILE A 1 105 ? 11.672 -1.905 4.930 1.00 98.75 105 ILE A CA 1
ATOM 857 C C . ILE A 1 105 ? 10.286 -1.293 5.151 1.00 98.75 105 ILE A C 1
ATOM 859 O O . ILE A 1 105 ? 9.785 -1.274 6.271 1.00 98.75 105 ILE A O 1
ATOM 863 N N . VAL A 1 106 ? 9.648 -0.804 4.086 1.00 98.88 106 VAL A N 1
ATOM 864 C CA . VAL A 1 106 ? 8.349 -0.127 4.188 1.00 98.88 106 VAL A CA 1
ATOM 865 C C . VAL A 1 106 ? 7.252 -1.086 4.654 1.00 98.88 106 VAL A C 1
ATOM 867 O O . VAL A 1 106 ? 6.474 -0.736 5.539 1.00 98.88 106 VAL A O 1
ATOM 870 N N . VAL A 1 107 ? 7.210 -2.310 4.123 1.00 98.94 107 VAL A N 1
ATOM 871 C CA . VAL A 1 107 ? 6.257 -3.351 4.537 1.00 98.94 107 VAL A CA 1
ATOM 872 C C . VAL A 1 107 ? 6.434 -3.702 6.011 1.00 98.94 107 VAL A C 1
ATOM 874 O O . VAL A 1 107 ? 5.441 -3.881 6.713 1.00 98.94 107 VAL A O 1
ATOM 877 N N . GLU A 1 108 ? 7.670 -3.772 6.509 1.00 98.88 108 GLU A N 1
ATOM 878 C CA . GLU A 1 108 ? 7.914 -3.997 7.932 1.00 98.88 108 GLU A CA 1
ATOM 879 C C . GLU A 1 108 ? 7.312 -2.888 8.802 1.00 98.88 108 GLU A C 1
ATOM 881 O O . GLU A 1 108 ? 6.687 -3.194 9.818 1.00 98.88 108 GLU A O 1
ATOM 886 N N . GLU A 1 109 ? 7.455 -1.621 8.406 1.00 98.88 109 GLU A N 1
ATOM 887 C CA . GLU A 1 109 ? 6.864 -0.503 9.148 1.00 98.88 109 GLU A CA 1
ATOM 888 C C . GLU A 1 109 ? 5.333 -0.522 9.112 1.00 98.88 109 GLU A C 1
ATOM 890 O O . GLU A 1 109 ? 4.698 -0.336 10.151 1.00 98.88 109 GLU A O 1
ATOM 895 N N . ILE A 1 110 ? 4.737 -0.816 7.951 1.00 98.94 110 ILE A N 1
ATOM 896 C CA . ILE A 1 110 ? 3.280 -0.945 7.797 1.00 98.94 110 ILE A CA 1
ATOM 897 C C . ILE A 1 110 ? 2.735 -2.027 8.733 1.00 98.94 110 ILE A C 1
ATOM 899 O O . ILE A 1 110 ? 1.827 -1.768 9.522 1.00 98.94 110 ILE A O 1
ATOM 903 N N . VAL A 1 111 ? 3.309 -3.232 8.675 1.00 98.88 111 VAL A N 1
ATOM 904 C CA . VAL A 1 111 ? 2.840 -4.378 9.466 1.00 98.88 111 VAL A CA 1
ATOM 905 C C . VAL A 1 111 ? 3.026 -4.127 10.964 1.00 98.88 111 VAL A C 1
ATOM 907 O O . VAL A 1 111 ? 2.150 -4.474 11.753 1.00 98.88 111 VAL A O 1
ATOM 910 N N . ALA A 1 112 ? 4.135 -3.503 11.372 1.00 98.81 112 ALA A N 1
ATOM 911 C CA . ALA A 1 112 ? 4.401 -3.198 12.778 1.00 98.81 112 ALA A CA 1
ATOM 912 C C . ALA A 1 112 ? 3.440 -2.154 13.373 1.00 98.81 112 ALA A C 1
ATOM 914 O O . ALA A 1 112 ? 3.271 -2.110 14.590 1.00 98.81 112 ALA A O 1
ATOM 915 N N . ALA A 1 113 ? 2.832 -1.306 12.543 1.00 98.75 113 ALA A N 1
ATOM 916 C CA . ALA A 1 113 ? 1.880 -0.283 12.970 1.00 98.75 113 ALA A CA 1
ATOM 917 C C . ALA A 1 113 ? 0.450 -0.813 13.182 1.00 98.75 113 ALA A C 1
ATOM 919 O O . ALA A 1 113 ? -0.393 -0.076 13.698 1.00 98.75 113 ALA A O 1
ATOM 920 N N . GLN A 1 114 ? 0.156 -2.048 12.759 1.00 98.81 114 GLN A N 1
ATOM 921 C CA . GLN A 1 114 ? -1.186 -2.619 12.844 1.00 98.81 114 GLN A CA 1
ATOM 922 C C . GLN A 1 114 ? -1.547 -2.970 14.289 1.00 98.81 114 GLN A C 1
ATOM 924 O O . GLN A 1 114 ? -0.796 -3.651 14.986 1.00 98.81 114 GLN A O 1
ATOM 929 N N . ASP A 1 115 ? -2.729 -2.535 14.716 1.00 98.06 115 ASP A N 1
ATOM 930 C CA . ASP A 1 115 ? -3.257 -2.791 16.053 1.00 98.06 115 ASP A CA 1
ATOM 931 C C . ASP A 1 115 ? -3.638 -4.280 16.227 1.00 98.06 115 ASP A C 1
ATOM 933 O O . ASP A 1 115 ? -3.771 -5.047 15.262 1.00 98.06 115 ASP A O 1
ATOM 937 N N . GLU A 1 116 ? -3.818 -4.725 17.469 1.00 97.31 116 GLU A N 1
ATOM 938 C CA . GLU A 1 116 ? -4.124 -6.129 17.782 1.00 97.31 116 GLU A CA 1
ATOM 939 C C . GLU A 1 116 ? -5.455 -6.579 17.157 1.00 97.31 116 GLU A C 1
ATOM 941 O O . GLU A 1 116 ? -5.558 -7.693 16.637 1.00 97.31 116 GLU A O 1
ATOM 946 N N . ASP A 1 117 ? -6.436 -5.673 17.114 1.00 97.81 117 ASP A N 1
ATOM 947 C CA . ASP A 1 117 ? -7.764 -5.871 16.518 1.00 97.81 117 ASP A CA 1
ATOM 948 C C . ASP A 1 117 ? -7.778 -5.825 14.978 1.00 97.81 117 ASP A C 1
ATOM 950 O O . ASP A 1 117 ? -8.850 -5.901 14.379 1.00 97.81 117 ASP A O 1
ATOM 954 N N . GLY A 1 118 ? -6.612 -5.696 14.336 1.00 98.62 118 GLY A N 1
ATOM 955 C CA . GLY A 1 118 ? -6.465 -5.632 12.881 1.00 98.62 118 GLY A CA 1
ATOM 956 C C . GLY A 1 118 ? -6.593 -4.226 12.293 1.00 98.62 118 GLY A C 1
ATOM 957 O O . GLY A 1 118 ? -6.284 -4.039 11.115 1.00 98.62 118 GLY A O 1
ATOM 958 N N . TYR A 1 119 ? -6.975 -3.221 13.085 1.00 98.81 119 TYR A N 1
ATOM 959 C CA . TYR A 1 119 ? -7.074 -1.845 12.609 1.00 98.81 119 TYR A CA 1
ATOM 960 C C . TYR A 1 119 ? -5.716 -1.290 12.162 1.00 98.81 119 TYR A C 1
ATOM 962 O O . TYR A 1 119 ? -4.703 -1.456 12.846 1.00 98.81 119 TYR A O 1
ATOM 970 N N . LEU A 1 120 ? -5.708 -0.552 11.050 1.00 98.81 120 LEU A N 1
ATOM 971 C CA . LEU A 1 120 ? -4.530 0.153 10.562 1.00 98.81 120 LEU A CA 1
ATOM 972 C C . LEU A 1 120 ? -4.916 1.476 9.887 1.00 98.81 120 LEU A C 1
ATOM 974 O O . LEU A 1 120 ? -5.442 1.505 8.778 1.00 98.81 120 LEU A O 1
ATOM 978 N N . ASN A 1 121 ? -4.608 2.573 10.569 1.00 98.62 121 ASN A N 1
ATOM 979 C CA . ASN A 1 121 ? -4.513 3.925 10.026 1.00 98.62 121 ASN A CA 1
ATOM 980 C C . ASN A 1 121 ? -3.750 4.758 11.063 1.00 98.62 121 ASN A C 1
ATOM 982 O O . ASN A 1 121 ? -4.173 4.850 12.220 1.00 98.62 121 ASN A O 1
ATOM 986 N N . THR A 1 122 ? -2.627 5.346 10.670 1.00 98.69 122 THR A N 1
ATOM 987 C CA . THR A 1 122 ? -1.669 5.964 11.592 1.00 98.69 122 THR A CA 1
ATOM 988 C C . THR A 1 122 ? -2.155 7.288 12.190 1.00 98.69 122 THR A C 1
ATOM 990 O O . THR A 1 122 ? -1.544 7.789 13.132 1.00 98.69 122 THR A O 1
ATOM 993 N N . TYR A 1 123 ? -3.266 7.851 11.700 1.00 98.50 123 TYR A N 1
ATOM 994 C CA . TYR A 1 123 ? -3.900 9.035 12.286 1.00 98.50 123 TYR A CA 1
ATOM 995 C C . TYR A 1 123 ? -4.770 8.697 13.509 1.00 98.50 123 TYR A C 1
ATOM 997 O O . TYR A 1 123 ? -4.826 9.468 14.466 1.00 98.50 123 TYR A O 1
ATOM 1005 N N . PHE A 1 124 ? -5.433 7.538 13.503 1.00 98.25 124 PHE A N 1
ATOM 1006 C CA . PHE A 1 124 ? -6.403 7.114 14.526 1.00 98.25 124 PHE A CA 1
ATOM 1007 C C . PHE A 1 124 ? -5.804 6.120 15.532 1.00 98.25 124 PHE A C 1
ATOM 1009 O O . PHE A 1 124 ? -6.379 5.072 15.858 1.00 98.25 124 PHE A O 1
ATOM 1016 N N . VAL A 1 125 ? -4.616 6.461 16.016 1.00 95.12 125 VAL A N 1
ATOM 1017 C CA . VAL A 1 125 ? -3.872 5.721 17.042 1.00 95.12 125 VAL A CA 1
ATOM 1018 C C . VAL A 1 125 ? -3.881 6.489 18.364 1.00 95.12 125 VAL A C 1
ATOM 1020 O O . VAL A 1 125 ? -4.309 7.642 18.416 1.00 95.12 125 VAL A O 1
ATOM 1023 N N . PHE A 1 126 ? -3.421 5.845 19.440 1.00 93.62 126 PHE A N 1
ATOM 1024 C CA . PHE A 1 126 ? -3.282 6.451 20.772 1.00 93.62 126 PHE A CA 1
ATOM 1025 C 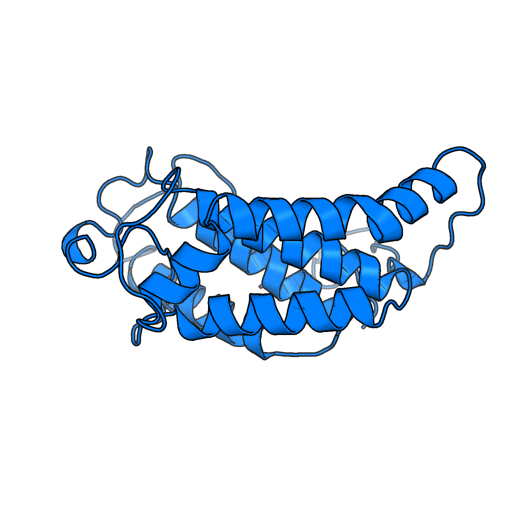C . PHE A 1 126 ? -4.546 7.210 21.220 1.00 93.62 126 PHE A C 1
ATOM 1027 O O . PHE A 1 126 ? -5.621 6.616 21.307 1.00 93.62 126 PHE A O 1
ATOM 1034 N N . GLU A 1 127 ? -4.449 8.510 21.501 1.00 92.12 127 GLU A N 1
ATOM 1035 C CA . GLU A 1 127 ? -5.561 9.343 21.960 1.00 92.12 127 GLU A CA 1
ATOM 1036 C C . GLU A 1 127 ? -6.715 9.446 20.952 1.00 92.12 127 GLU A C 1
ATOM 1038 O O . GLU A 1 127 ? -7.860 9.639 21.359 1.00 92.12 127 GLU A O 1
ATOM 1043 N N . LYS A 1 128 ? -6.445 9.251 19.654 1.00 96.31 128 LYS A N 1
ATOM 1044 C CA . LYS A 1 128 ? -7.455 9.295 18.584 1.00 96.31 128 LYS A CA 1
ATOM 1045 C C . LYS A 1 128 ? -8.131 7.954 18.325 1.00 96.31 128 LYS A C 1
ATOM 1047 O O . LYS A 1 128 ? -9.033 7.875 17.493 1.00 96.31 128 LYS A O 1
ATOM 1052 N N . ARG A 1 129 ? -7.749 6.892 19.043 1.00 96.38 129 ARG A N 1
ATOM 1053 C CA . ARG A 1 129 ? -8.317 5.544 18.864 1.00 96.38 129 ARG A CA 1
ATOM 1054 C C . ARG A 1 129 ? -9.842 5.517 19.033 1.00 96.38 129 ARG A C 1
ATOM 1056 O O . ARG A 1 129 ? -10.521 4.765 18.345 1.00 96.38 129 ARG A O 1
ATOM 1063 N N . GLY A 1 130 ? -10.385 6.359 19.915 1.00 97.25 130 GLY A N 1
ATOM 1064 C CA . GLY A 1 130 ? -11.831 6.481 20.138 1.00 97.25 130 GLY A CA 1
ATOM 1065 C C . GLY A 1 130 ? -12.605 7.184 19.014 1.00 97.25 130 GLY A C 1
ATOM 1066 O O . GLY A 1 130 ? -13.831 7.166 19.030 1.00 97.25 130 GLY A O 1
ATOM 1067 N N . GLU A 1 131 ? -11.917 7.798 18.047 1.00 97.94 131 GLU A N 1
ATOM 1068 C CA . GLU A 1 131 ? -12.529 8.532 16.929 1.00 97.94 131 GLU A CA 1
ATOM 1069 C C . GLU A 1 131 ? -12.673 7.677 15.657 1.00 97.94 131 GLU A C 1
ATOM 1071 O O . GLU A 1 131 ? -13.232 8.159 14.667 1.00 97.94 131 GLU A O 1
ATOM 1076 N N . ARG A 1 132 ? -12.194 6.425 15.676 1.00 98.19 132 ARG A N 1
ATOM 1077 C CA . ARG A 1 132 ? -12.267 5.500 14.537 1.00 98.19 132 ARG A CA 1
ATOM 1078 C C . ARG A 1 132 ? -13.688 5.402 13.997 1.00 98.19 132 ARG A C 1
ATOM 1080 O O . ARG A 1 132 ? -14.657 5.278 14.751 1.00 98.19 132 ARG A O 1
ATOM 1087 N N . TRP A 1 133 ? -13.807 5.450 12.681 1.00 98.00 133 TRP A N 1
ATOM 1088 C CA . TRP A 1 133 ? -15.039 5.314 11.921 1.00 98.00 133 TRP A CA 1
ATOM 1089 C C . TRP A 1 133 ? -16.088 6.397 12.209 1.00 98.00 133 TRP A C 1
ATOM 1091 O O . TRP A 1 133 ? -17.235 6.270 11.774 1.00 98.00 133 TRP A O 1
ATOM 1101 N N . SER A 1 134 ? -15.771 7.452 12.962 1.00 97.38 134 SER A N 1
ATOM 1102 C CA . SER A 1 134 ? -16.762 8.460 13.371 1.00 97.38 134 SER A CA 1
ATOM 1103 C C . SER A 1 134 ? -17.172 9.394 12.226 1.00 97.38 134 SER A C 1
ATOM 1105 O O . SER A 1 134 ? -18.317 9.844 12.187 1.00 97.38 134 SER A O 1
ATOM 1107 N N . ASN A 1 135 ? -16.281 9.628 11.255 1.00 97.75 135 ASN A N 1
ATOM 1108 C CA . ASN A 1 135 ? -16.532 10.470 10.085 1.00 97.75 135 ASN A CA 1
ATOM 1109 C C . ASN A 1 135 ? -16.057 9.792 8.789 1.00 97.75 135 ASN A C 1
ATOM 1111 O O . ASN A 1 135 ? -15.007 10.114 8.233 1.00 97.75 135 ASN A O 1
ATOM 1115 N N . LEU A 1 136 ? -16.892 8.887 8.274 1.00 97.44 136 LEU A N 1
ATOM 1116 C CA . LEU A 1 136 ? -16.643 8.187 7.009 1.00 97.44 136 LEU A CA 1
ATOM 1117 C C . LEU A 1 136 ? -16.646 9.116 5.787 1.00 97.44 136 LEU A C 1
ATOM 1119 O O . LEU A 1 136 ? -16.067 8.757 4.764 1.00 97.44 136 LEU A O 1
ATOM 1123 N N . ARG A 1 137 ? -17.283 10.294 5.885 1.00 97.31 137 ARG A N 1
ATOM 1124 C CA . ARG A 1 137 ? -17.397 11.251 4.776 1.00 97.31 137 ARG A CA 1
ATOM 1125 C C . ARG A 1 137 ? -16.047 11.880 4.438 1.00 97.31 137 ARG A C 1
ATOM 1127 O O . ARG A 1 137 ? -15.709 11.989 3.267 1.00 97.31 137 ARG A O 1
ATOM 1134 N N . ASP A 1 138 ? -15.288 12.281 5.458 1.00 97.12 138 ASP A N 1
ATOM 1135 C CA . ASP A 1 138 ? -14.108 13.124 5.246 1.00 97.12 138 ASP A CA 1
ATOM 1136 C C . ASP A 1 138 ? -12.792 12.464 5.676 1.00 97.12 138 ASP A C 1
ATOM 1138 O O . ASP A 1 138 ? -11.749 12.838 5.155 1.00 97.12 138 ASP A O 1
ATOM 1142 N N . MET A 1 139 ? -12.790 11.482 6.586 1.00 97.94 139 MET A N 1
ATOM 1143 C CA . MET A 1 139 ? -11.546 11.052 7.256 1.00 97.94 139 MET A C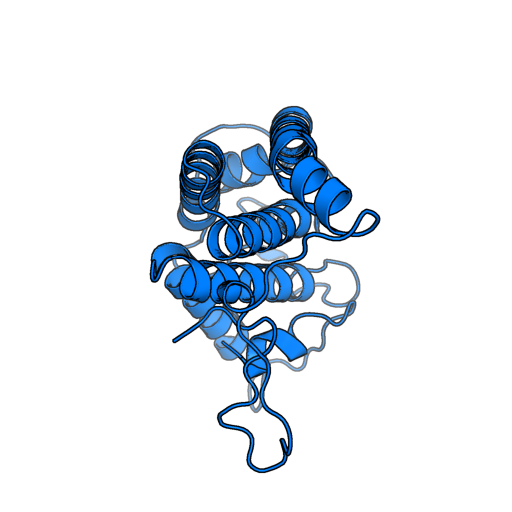A 1
ATOM 1144 C C . MET A 1 139 ? -10.792 9.894 6.589 1.00 97.94 139 MET A C 1
ATOM 1146 O O . MET A 1 139 ? -9.756 9.473 7.095 1.00 97.94 139 MET A O 1
ATOM 1150 N N . HIS A 1 140 ? -11.261 9.413 5.433 1.00 98.50 140 HIS A N 1
ATOM 1151 C CA . HIS A 1 140 ? -10.510 8.523 4.533 1.00 98.50 140 HIS A CA 1
ATOM 1152 C C . HIS A 1 140 ? -10.007 7.196 5.149 1.00 98.50 140 HIS A C 1
ATOM 1154 O O . HIS A 1 140 ? -9.121 6.564 4.583 1.00 98.50 140 HIS A O 1
ATOM 1160 N N . GLU A 1 141 ? -10.583 6.710 6.253 1.00 98.62 141 GLU A N 1
ATOM 1161 C CA . GLU A 1 141 ? -10.180 5.420 6.841 1.00 98.62 141 GLU A CA 1
ATOM 1162 C C . GLU A 1 141 ? -10.395 4.260 5.852 1.00 98.62 141 GLU A C 1
ATOM 1164 O O . GLU A 1 141 ? -9.469 3.496 5.584 1.00 98.62 141 GLU A O 1
ATOM 1169 N N . LEU A 1 142 ? -11.580 4.187 5.226 1.00 98.50 142 LEU A N 1
ATOM 1170 C CA . LEU A 1 142 ? -11.887 3.188 4.192 1.00 98.50 142 LEU A CA 1
ATOM 1171 C C . LEU A 1 142 ? -11.076 3.414 2.903 1.00 98.50 142 LEU A C 1
ATOM 1173 O O . LEU A 1 142 ? -10.666 2.451 2.264 1.00 98.50 142 LEU A O 1
ATOM 1177 N N . TYR A 1 143 ? -10.780 4.667 2.550 1.00 98.81 143 TYR A N 1
ATOM 1178 C CA . TYR A 1 143 ? -9.931 4.997 1.398 1.00 98.81 143 TYR A CA 1
ATOM 1179 C C . TYR A 1 143 ? -8.499 4.470 1.572 1.00 98.81 143 TYR A C 1
ATOM 1181 O O . TYR A 1 143 ? -7.957 3.799 0.696 1.00 98.81 143 TYR A O 1
ATOM 1189 N N . CYS A 1 144 ? -7.896 4.716 2.737 1.00 98.88 144 CYS A N 1
ATOM 1190 C CA . CYS A 1 144 ? -6.579 4.181 3.066 1.00 98.88 144 CYS A CA 1
ATOM 1191 C C . CYS A 1 144 ? -6.581 2.648 3.102 1.00 98.88 144 CYS A C 1
ATOM 1193 O O . CYS A 1 144 ? -5.625 2.043 2.622 1.00 98.88 144 CYS A O 1
ATOM 1195 N N . ALA A 1 145 ? -7.644 2.026 3.627 1.00 98.88 145 ALA A N 1
ATOM 1196 C CA . ALA A 1 145 ? -7.787 0.571 3.622 1.00 98.88 145 ALA A CA 1
ATOM 1197 C C . ALA A 1 145 ? -7.797 0.003 2.194 1.00 98.88 145 ALA A C 1
ATOM 1199 O O . ALA A 1 145 ? -7.073 -0.947 1.914 1.00 98.88 145 ALA A O 1
ATOM 1200 N N . GLY A 1 146 ? -8.536 0.623 1.268 1.00 98.75 146 GLY A N 1
ATOM 1201 C CA . GLY A 1 146 ? -8.549 0.201 -0.134 1.00 98.75 146 GLY A CA 1
ATOM 1202 C C . GLY A 1 146 ? -7.159 0.229 -0.778 1.00 98.75 146 GLY A C 1
ATOM 1203 O O . GLY A 1 146 ? -6.717 -0.774 -1.338 1.00 98.75 146 GLY A O 1
ATOM 1204 N N . HIS A 1 147 ? -6.404 1.315 -0.599 1.00 98.88 147 HIS A N 1
ATOM 1205 C CA . HIS A 1 147 ? -5.034 1.375 -1.114 1.00 98.88 147 HIS A CA 1
ATOM 1206 C C . HIS A 1 147 ? -4.082 0.372 -0.446 1.00 98.88 147 HIS A C 1
ATOM 1208 O O . HIS A 1 147 ? -3.205 -0.167 -1.122 1.00 98.88 147 HIS A O 1
ATOM 1214 N N . LEU A 1 148 ? -4.252 0.066 0.848 1.00 98.94 148 LEU A N 1
ATOM 1215 C CA . LEU A 1 148 ? -3.507 -1.025 1.486 1.00 98.94 148 LEU A CA 1
ATOM 1216 C C . LEU A 1 148 ? -3.797 -2.362 0.793 1.00 98.94 148 LEU A C 1
ATOM 1218 O O . LEU A 1 148 ? -2.874 -3.138 0.553 1.00 98.94 148 LEU A O 1
ATOM 1222 N N . PHE A 1 149 ? -5.061 -2.630 0.464 1.00 98.88 149 PHE A N 1
ATOM 1223 C CA . PHE A 1 149 ? -5.470 -3.879 -0.175 1.00 98.88 149 PHE A CA 1
ATOM 1224 C C . PHE A 1 149 ? -4.878 -4.007 -1.584 1.00 98.88 149 PHE A C 1
ATOM 1226 O O . PHE A 1 149 ? -4.310 -5.049 -1.903 1.00 98.88 149 PHE A O 1
ATOM 1233 N N . GLN A 1 150 ? -4.902 -2.943 -2.395 1.00 98.62 150 GLN A N 1
ATOM 1234 C CA . GLN A 1 150 ? -4.230 -2.928 -3.705 1.00 98.62 150 GLN A CA 1
ATOM 1235 C C . GLN A 1 150 ? -2.728 -3.196 -3.579 1.00 98.62 150 GLN A C 1
ATOM 1237 O O . GLN A 1 150 ? -2.189 -4.065 -4.267 1.00 98.62 150 GLN A O 1
ATOM 1242 N N . ALA A 1 151 ? -2.059 -2.506 -2.651 1.00 98.81 151 ALA A N 1
ATOM 1243 C CA . ALA A 1 151 ? -0.635 -2.693 -2.400 1.00 98.81 151 ALA A CA 1
ATOM 1244 C C . ALA A 1 151 ? -0.310 -4.132 -1.980 1.00 98.81 151 ALA A C 1
ATOM 1246 O O . ALA A 1 151 ? 0.644 -4.725 -2.482 1.00 98.81 151 ALA A O 1
ATOM 1247 N N . ALA A 1 152 ? -1.124 -4.711 -1.098 1.00 98.75 152 ALA A N 1
ATOM 1248 C CA . ALA A 1 152 ? -0.997 -6.085 -0.635 1.00 98.75 152 ALA A CA 1
ATOM 1249 C C . ALA A 1 152 ? -1.160 -7.111 -1.762 1.00 98.75 152 ALA A C 1
ATOM 1251 O O . ALA A 1 152 ? -0.336 -8.020 -1.886 1.00 98.75 152 ALA A O 1
ATOM 1252 N N . ILE A 1 153 ? -2.185 -6.945 -2.600 1.00 98.12 153 ILE A N 1
ATOM 1253 C CA . ILE A 1 153 ? -2.455 -7.813 -3.750 1.00 98.12 153 ILE A CA 1
ATOM 1254 C C . ILE A 1 153 ? -1.305 -7.728 -4.758 1.00 98.12 153 ILE A C 1
ATOM 1256 O O . ILE A 1 153 ? -0.759 -8.760 -5.155 1.00 98.12 153 ILE A O 1
ATOM 1260 N N . ALA A 1 154 ? -0.897 -6.515 -5.142 1.00 98.06 154 ALA A N 1
ATOM 1261 C CA . ALA A 1 154 ? 0.204 -6.299 -6.075 1.00 98.06 154 ALA A CA 1
ATOM 1262 C C . ALA A 1 154 ? 1.519 -6.883 -5.544 1.00 98.06 154 ALA A C 1
ATOM 1264 O O . ALA A 1 154 ? 2.233 -7.569 -6.276 1.00 98.06 154 ALA A O 1
ATOM 1265 N N . HIS A 1 155 ? 1.812 -6.665 -4.259 1.00 98.38 155 HIS A N 1
ATOM 1266 C CA . HIS A 1 155 ? 2.998 -7.207 -3.612 1.00 98.38 155 HIS A CA 1
ATOM 1267 C C . HIS A 1 155 ? 2.995 -8.736 -3.602 1.00 98.38 155 HIS A C 1
ATOM 1269 O O . HIS A 1 155 ? 3.952 -9.349 -4.069 1.00 98.38 155 HIS A O 1
ATOM 1275 N N . TYR A 1 156 ? 1.899 -9.358 -3.159 1.00 98.00 156 TYR A N 1
ATOM 1276 C CA . TYR A 1 156 ? 1.774 -10.813 -3.141 1.00 98.00 156 TYR A CA 1
ATOM 1277 C C . TYR A 1 156 ? 1.900 -11.421 -4.543 1.00 98.00 156 TYR A C 1
ATOM 1279 O O . TYR A 1 156 ? 2.588 -12.425 -4.714 1.00 98.00 156 TYR A O 1
ATOM 1287 N N . ARG A 1 157 ? 1.286 -10.807 -5.562 1.00 96.44 157 ARG A N 1
ATOM 1288 C CA . ARG A 1 157 ? 1.406 -11.268 -6.954 1.00 96.44 157 ARG A CA 1
ATOM 1289 C C . ARG A 1 157 ? 2.849 -11.179 -7.463 1.00 96.44 157 ARG A C 1
ATOM 1291 O O . ARG A 1 157 ? 3.311 -12.120 -8.102 1.00 96.44 157 ARG A O 1
ATOM 1298 N N . ALA A 1 158 ? 3.556 -10.094 -7.142 1.00 96.75 158 ALA A N 1
ATOM 1299 C CA . ALA A 1 158 ? 4.925 -9.851 -7.592 1.00 96.75 158 ALA A CA 1
ATOM 1300 C C . ALA A 1 158 ? 5.981 -10.722 -6.890 1.00 96.75 158 ALA A C 1
ATOM 1302 O O . ALA A 1 158 ? 6.979 -11.094 -7.507 1.00 96.75 158 ALA A O 1
ATOM 1303 N N . THR A 1 159 ? 5.801 -11.024 -5.600 1.00 96.19 159 THR A N 1
ATOM 1304 C CA . THR A 1 159 ? 6.854 -11.639 -4.765 1.00 96.19 159 THR A CA 1
ATOM 1305 C C . THR A 1 159 ? 6.474 -12.998 -4.181 1.00 96.19 159 THR A C 1
ATOM 1307 O O . THR A 1 159 ? 7.351 -13.768 -3.793 1.00 96.19 159 THR A O 1
ATOM 1310 N N . GLY A 1 160 ? 5.178 -13.306 -4.091 1.00 96.69 160 GLY A N 1
ATOM 1311 C CA . GLY A 1 160 ? 4.647 -14.433 -3.324 1.00 96.69 160 GLY A CA 1
ATOM 1312 C C . GLY A 1 160 ? 4.679 -14.230 -1.804 1.00 96.69 160 GLY A C 1
ATOM 1313 O O . GLY A 1 160 ? 4.246 -15.117 -1.063 1.00 96.69 160 GLY A O 1
ATOM 1314 N N . GLU A 1 161 ? 5.175 -13.090 -1.313 1.00 97.94 161 GLU A N 1
ATOM 1315 C CA . GLU A 1 161 ? 5.291 -12.811 0.117 1.00 97.94 161 GLU A CA 1
ATOM 1316 C C . GLU A 1 161 ? 3.940 -12.417 0.720 1.00 97.94 161 GLU A C 1
ATOM 1318 O O . GLU A 1 161 ? 3.203 -11.587 0.191 1.00 97.94 161 GLU A O 1
ATOM 1323 N N . ARG A 1 162 ? 3.614 -13.014 1.871 1.00 98.31 162 ARG A N 1
ATOM 1324 C CA . ARG A 1 162 ? 2.290 -12.871 2.490 1.00 98.31 162 ARG A CA 1
ATOM 1325 C C . ARG A 1 162 ? 2.201 -11.828 3.593 1.00 98.31 162 ARG A C 1
ATOM 1327 O O . ARG A 1 162 ? 1.102 -11.506 4.007 1.00 98.31 162 ARG A O 1
ATOM 1334 N N . ARG A 1 163 ? 3.317 -11.269 4.069 1.00 98.50 163 ARG A N 1
ATOM 1335 C CA . ARG A 1 163 ? 3.317 -10.393 5.259 1.00 98.50 163 ARG A CA 1
ATOM 1336 C C . ARG A 1 163 ? 2.364 -9.200 5.120 1.00 98.50 163 ARG A C 1
ATOM 1338 O O . ARG A 1 163 ? 1.581 -8.944 6.029 1.00 98.50 163 ARG A O 1
ATOM 1345 N N . LEU A 1 164 ? 2.412 -8.501 3.983 1.00 98.88 164 LEU A N 1
ATOM 1346 C CA . LEU A 1 164 ? 1.503 -7.385 3.710 1.00 98.88 164 LEU A CA 1
ATOM 1347 C C . LEU A 1 164 ? 0.069 -7.868 3.435 1.00 98.88 164 LEU A C 1
ATOM 1349 O O . LEU A 1 164 ? -0.877 -7.241 3.900 1.00 98.88 164 LEU A O 1
ATOM 1353 N N . LEU A 1 165 ? -0.089 -9.001 2.739 1.00 98.88 165 LEU A N 1
ATOM 1354 C CA . LEU A 1 165 ? -1.393 -9.616 2.463 1.00 98.88 165 LEU A CA 1
ATOM 1355 C C . LEU A 1 165 ? -2.133 -10.013 3.738 1.00 98.88 165 LEU A C 1
ATOM 1357 O O . LEU A 1 165 ? -3.286 -9.646 3.917 1.00 98.88 165 LEU A O 1
ATOM 1361 N N . ASP A 1 166 ? -1.468 -10.709 4.650 1.00 98.88 166 ASP A N 1
ATOM 1362 C CA . ASP A 1 166 ? -2.066 -11.145 5.905 1.00 98.88 166 ASP A CA 1
ATOM 1363 C C . ASP A 1 166 ? -2.415 -9.930 6.793 1.00 98.88 166 ASP A C 1
ATOM 1365 O O . ASP A 1 166 ? -3.423 -9.946 7.498 1.00 98.88 166 ASP A O 1
ATOM 1369 N N . SER A 1 167 ? -1.647 -8.833 6.713 1.00 98.88 167 SER A N 1
ATOM 1370 C CA . SER A 1 167 ? -1.997 -7.563 7.366 1.00 98.88 167 SER A CA 1
ATOM 1371 C C . SER A 1 167 ? -3.231 -6.903 6.736 1.00 98.88 167 SER A C 1
ATOM 1373 O O . SER A 1 167 ? -4.145 -6.504 7.460 1.00 98.88 167 SER A O 1
ATOM 1375 N N . ALA A 1 168 ? -3.316 -6.850 5.404 1.00 98.88 168 ALA A N 1
ATOM 1376 C CA . ALA A 1 168 ? -4.494 -6.359 4.690 1.00 98.88 168 ALA A CA 1
ATOM 1377 C C . ALA A 1 168 ? -5.758 -7.166 5.033 1.00 98.88 168 ALA A C 1
ATOM 1379 O O . ALA A 1 168 ? -6.788 -6.573 5.345 1.00 98.88 168 ALA A O 1
ATOM 1380 N N . LEU A 1 169 ? -5.664 -8.499 5.067 1.00 98.88 169 LEU A N 1
ATOM 1381 C CA . LEU A 1 169 ? -6.773 -9.383 5.439 1.00 98.88 169 LEU A CA 1
ATOM 1382 C C . LEU A 1 169 ? -7.272 -9.107 6.862 1.00 98.88 169 LEU A C 1
ATOM 1384 O O . LEU A 1 169 ? -8.472 -8.977 7.069 1.00 98.88 169 LEU A O 1
ATOM 1388 N N . ARG A 1 170 ? -6.369 -8.903 7.832 1.00 98.88 170 ARG A N 1
ATOM 1389 C CA . ARG A 1 170 ? -6.760 -8.527 9.204 1.00 98.88 170 ARG A CA 1
ATOM 1390 C C . ARG A 1 170 ? -7.526 -7.202 9.263 1.00 98.88 170 ARG A C 1
ATOM 1392 O O . ARG A 1 170 ? -8.445 -7.074 10.069 1.00 98.88 170 ARG A O 1
ATOM 1399 N N . LEU A 1 171 ? -7.168 -6.222 8.429 1.00 98.88 171 LEU A N 1
ATOM 1400 C CA . LEU A 1 171 ? -7.920 -4.968 8.341 1.00 98.88 1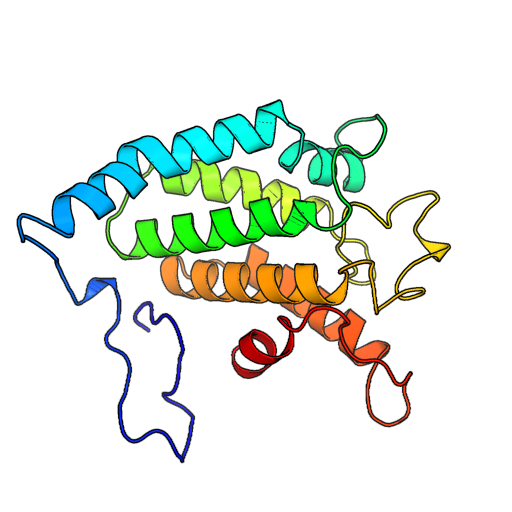71 LEU A CA 1
ATOM 1401 C C . LEU A 1 171 ? -9.273 -5.168 7.642 1.00 98.88 171 LEU A C 1
ATOM 1403 O O . LEU A 1 171 ? -10.268 -4.591 8.075 1.00 98.88 171 LEU A O 1
ATOM 1407 N N . ALA A 1 172 ? -9.333 -5.992 6.595 1.00 98.75 172 ALA A N 1
ATOM 1408 C CA . ALA A 1 172 ? -10.587 -6.336 5.931 1.00 98.75 172 ALA A CA 1
ATOM 1409 C C . ALA A 1 172 ? -11.558 -7.039 6.894 1.00 98.75 172 ALA A C 1
ATOM 1411 O O . ALA A 1 172 ? -12.714 -6.628 6.994 1.00 98.75 172 ALA A O 1
ATOM 1412 N N . ASP A 1 173 ? -11.073 -8.007 7.676 1.00 98.56 173 ASP A N 1
AT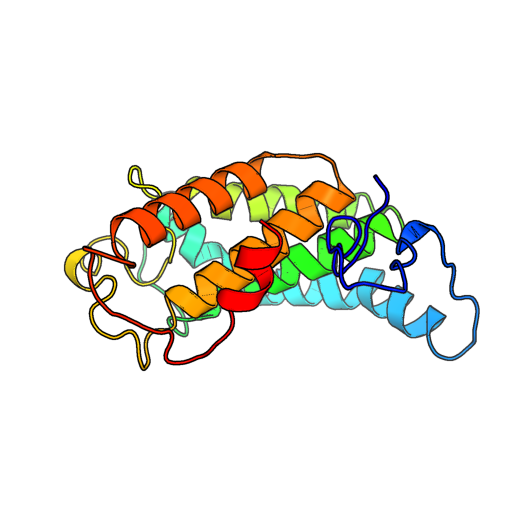OM 1413 C CA . ASP A 1 173 ? -11.844 -8.695 8.717 1.00 98.56 173 ASP A CA 1
ATOM 1414 C C . ASP A 1 173 ? -12.321 -7.721 9.806 1.00 98.56 173 ASP A C 1
ATOM 1416 O O . ASP A 1 173 ? -13.484 -7.765 10.214 1.00 98.56 173 ASP A O 1
ATOM 1420 N N . HIS A 1 174 ? -11.460 -6.791 10.242 1.00 98.44 174 HIS A N 1
ATOM 1421 C CA . HIS A 1 174 ? -11.836 -5.729 11.182 1.00 98.44 174 HIS A CA 1
ATOM 1422 C C . HIS A 1 174 ? -12.995 -4.879 10.642 1.00 98.44 174 HIS A C 1
ATOM 1424 O O . HIS A 1 174 ? -13.970 -4.624 11.349 1.00 98.44 174 HIS A O 1
ATOM 1430 N N . ILE A 1 175 ? -12.908 -4.448 9.380 1.00 98.25 175 ILE A N 1
ATOM 1431 C CA . ILE A 1 175 ? -13.937 -3.635 8.720 1.00 98.25 175 ILE A CA 1
ATOM 1432 C C . ILE A 1 175 ? -15.238 -4.436 8.567 1.00 98.25 175 ILE A C 1
ATOM 1434 O O . ILE A 1 175 ? -16.305 -3.915 8.892 1.00 98.25 175 ILE A O 1
ATOM 1438 N N . ALA A 1 176 ? -15.164 -5.701 8.143 1.00 96.50 176 ALA A N 1
ATOM 1439 C CA . ALA A 1 176 ? -16.319 -6.589 7.996 1.00 96.50 176 ALA A CA 1
ATOM 1440 C C . ALA A 1 176 ? -17.004 -6.911 9.338 1.00 96.50 176 ALA A C 1
ATOM 1442 O O . ALA A 1 176 ? -18.212 -7.129 9.384 1.00 96.50 176 ALA A O 1
ATOM 1443 N N . GLY A 1 177 ? -16.255 -6.897 10.446 1.00 96.81 177 GLY A N 1
ATOM 1444 C CA . GLY A 1 177 ? -16.808 -7.018 11.796 1.00 96.81 177 GLY A CA 1
ATOM 1445 C C . GLY A 1 177 ? -17.601 -5.791 12.262 1.00 96.81 177 GLY A C 1
ATOM 1446 O O . GLY A 1 177 ? -18.386 -5.894 13.204 1.00 96.81 177 GLY A O 1
ATOM 1447 N N . ILE A 1 178 ? -17.417 -4.634 11.617 1.00 97.06 178 ILE A N 1
ATOM 1448 C CA . ILE A 1 178 ? -18.083 -3.370 11.967 1.00 97.06 178 ILE A CA 1
ATOM 1449 C C . ILE A 1 178 ? -19.230 -3.064 11.006 1.00 97.06 178 ILE A C 1
ATOM 1451 O O . ILE A 1 178 ? -20.317 -2.685 11.451 1.00 97.06 178 ILE A O 1
ATOM 1455 N N . PHE A 1 179 ? -18.987 -3.191 9.702 1.00 96.94 179 PHE A N 1
ATOM 1456 C CA . PHE A 1 179 ? -19.902 -2.774 8.643 1.00 96.94 179 PHE A CA 1
ATOM 1457 C C . PHE A 1 179 ? -20.527 -3.966 7.920 1.00 96.94 179 PHE A C 1
ATOM 1459 O O . PHE A 1 179 ? -19.877 -4.982 7.699 1.00 96.94 179 PHE A O 1
ATOM 1466 N N . GLY A 1 180 ? -21.778 -3.811 7.484 1.00 90.56 180 GLY A N 1
ATOM 1467 C CA . GLY A 1 180 ? -22.485 -4.811 6.680 1.00 90.56 180 GLY A CA 1
ATOM 1468 C C . GLY A 1 180 ? -23.861 -5.178 7.240 1.00 90.56 180 GLY A C 1
ATOM 1469 O O . GLY A 1 180 ? -24.346 -4.531 8.171 1.00 90.56 180 GLY A O 1
ATOM 1470 N N . PRO A 1 181 ? -24.525 -6.202 6.675 1.00 90.31 181 PRO A N 1
ATOM 1471 C CA . PRO A 1 181 ? -25.847 -6.632 7.123 1.00 90.31 181 PRO A CA 1
ATOM 1472 C C . PRO A 1 181 ? -25.856 -7.010 8.610 1.00 90.31 181 PRO A C 1
ATOM 1474 O O . PRO A 1 181 ? -25.132 -7.905 9.035 1.00 90.31 181 PRO A O 1
ATOM 1477 N N . GLY A 1 182 ? -26.682 -6.330 9.409 1.00 90.00 182 GLY A N 1
ATOM 1478 C CA . GLY A 1 182 ? -26.733 -6.523 10.866 1.00 90.00 182 GLY A CA 1
ATOM 1479 C C . GLY A 1 182 ? -25.613 -5.822 11.648 1.00 90.00 182 GLY A C 1
ATOM 1480 O O . GLY A 1 182 ? -25.654 -5.825 12.877 1.00 90.00 182 GLY A O 1
ATOM 1481 N N . GLY A 1 183 ? -24.655 -5.202 10.955 1.00 93.56 183 GLY A N 1
ATOM 1482 C CA . GLY A 1 183 ? -23.655 -4.299 11.514 1.00 93.56 183 GLY A CA 1
ATOM 1483 C C . GLY A 1 183 ? -24.050 -2.831 11.353 1.00 93.56 183 GLY A C 1
ATOM 1484 O O . GLY A 1 183 ? -25.212 -2.482 11.134 1.00 93.56 183 GLY A O 1
ATOM 1485 N N . ARG A 1 184 ? -23.061 -1.943 11.462 1.00 96.06 184 ARG A N 1
ATOM 1486 C CA . ARG A 1 184 ? -23.239 -0.512 11.220 1.00 96.06 184 ARG A CA 1
ATOM 1487 C C . ARG A 1 184 ? -23.382 -0.247 9.721 1.00 96.06 184 ARG A C 1
ATOM 1489 O O . ARG A 1 184 ? -22.571 -0.705 8.920 1.00 96.06 184 ARG A O 1
ATOM 1496 N N . GLU A 1 185 ? -24.366 0.561 9.343 1.00 94.19 185 GLU A N 1
ATOM 1497 C CA . GLU A 1 185 ? -24.441 1.101 7.985 1.00 94.19 185 GLU A CA 1
ATOM 1498 C C . GLU A 1 185 ? -23.396 2.209 7.793 1.00 94.19 185 GLU A C 1
ATOM 1500 O O . GLU A 1 185 ? -23.234 3.102 8.632 1.00 94.19 185 GLU A O 1
ATOM 1505 N N . GLY A 1 186 ? -22.670 2.151 6.680 1.00 93.19 186 GLY A N 1
ATOM 1506 C CA . GLY A 1 186 ? -21.635 3.116 6.346 1.00 93.19 186 GLY A CA 1
ATOM 1507 C C . GLY A 1 186 ? -21.090 2.876 4.946 1.00 93.19 186 GLY A C 1
ATOM 1508 O O . GLY A 1 186 ? -20.959 1.736 4.513 1.00 93.19 186 GLY A O 1
ATOM 1509 N N . VAL A 1 187 ? -20.785 3.963 4.246 1.00 94.75 187 VAL A N 1
ATOM 1510 C CA . VAL A 1 187 ? -20.155 3.951 2.921 1.00 94.75 187 VAL A CA 1
ATOM 1511 C C . VAL A 1 187 ? -18.964 4.905 2.936 1.00 94.75 187 VAL A C 1
ATOM 1513 O O . VAL A 1 187 ? -18.978 5.870 3.713 1.00 94.75 187 VAL A O 1
ATOM 1516 N N . PRO A 1 188 ? -17.923 4.659 2.126 1.00 96.81 188 PRO A N 1
ATOM 1517 C CA . PRO A 1 188 ? -16.796 5.572 2.052 1.00 96.81 188 PRO A CA 1
ATOM 1518 C C . PRO A 1 188 ? -17.237 6.926 1.487 1.00 96.81 188 PRO A C 1
ATOM 1520 O O . PRO A 1 188 ? -17.957 7.000 0.494 1.00 96.81 188 PRO A O 1
ATOM 1523 N N . GLY A 1 189 ? -16.779 8.018 2.100 1.00 97.25 189 GLY A N 1
ATOM 1524 C CA . GLY A 1 189 ? -16.931 9.357 1.526 1.00 97.25 189 GLY A CA 1
ATOM 1525 C C . GLY A 1 189 ? -16.046 9.598 0.304 1.00 97.25 189 GLY A C 1
ATOM 1526 O O . GLY A 1 189 ? -16.385 10.411 -0.551 1.00 97.25 189 GLY A O 1
ATOM 1527 N N . HIS A 1 190 ? -14.947 8.848 0.201 1.00 98.19 190 HIS A N 1
ATOM 1528 C CA . HIS A 1 190 ? -14.098 8.756 -0.981 1.00 98.19 190 HIS A CA 1
ATOM 1529 C C . HIS A 1 190 ? -14.024 7.279 -1.402 1.00 98.19 190 HIS A C 1
ATOM 1531 O O . HIS A 1 190 ? -13.328 6.516 -0.725 1.00 98.19 1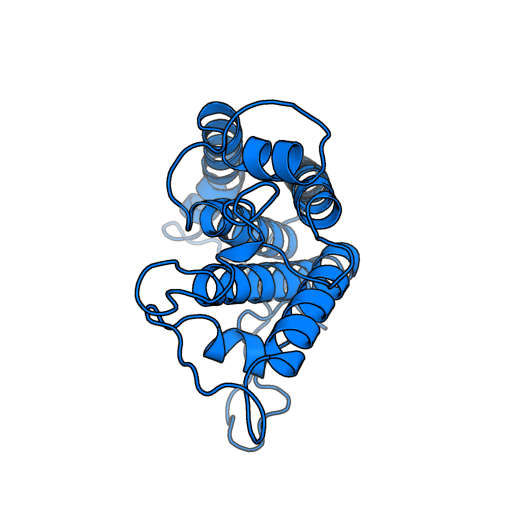90 HIS A O 1
ATOM 1537 N N . PRO A 1 191 ? -14.757 6.867 -2.457 1.00 97.81 191 PRO A N 1
ATOM 1538 C CA . PRO A 1 191 ? -14.728 5.496 -2.966 1.00 97.81 191 PRO A CA 1
ATOM 1539 C C . PRO A 1 191 ? -13.308 5.054 -3.308 1.00 97.81 191 PRO A C 1
ATOM 1541 O O . PRO A 1 191 ? -12.554 5.832 -3.887 1.00 97.81 191 PRO A O 1
ATOM 1544 N N . GLU A 1 192 ? -12.963 3.826 -2.936 1.00 97.69 192 GLU A N 1
ATOM 1545 C CA . GLU A 1 192 ? -11.675 3.190 -3.239 1.00 97.69 192 GLU A CA 1
ATOM 1546 C C . GLU A 1 192 ? -11.704 1.725 -2.799 1.00 97.69 192 GLU A C 1
ATOM 1548 O O . GLU A 1 192 ? -11.344 0.843 -3.567 1.00 97.69 192 GLU A O 1
ATOM 1553 N N . ILE A 1 193 ? -12.185 1.455 -1.580 1.00 97.81 193 ILE A N 1
ATOM 1554 C CA . ILE A 1 193 ? -12.169 0.126 -0.948 1.00 97.81 193 ILE A CA 1
ATOM 1555 C C . ILE A 1 193 ? -12.952 -0.943 -1.721 1.00 97.81 193 ILE A C 1
ATOM 1557 O O . ILE A 1 193 ? -12.642 -2.128 -1.628 1.00 97.81 193 ILE A O 1
ATOM 1561 N N . GLU A 1 194 ? -13.953 -0.542 -2.499 1.00 96.88 194 GLU A N 1
ATOM 1562 C CA . GLU A 1 194 ? -14.871 -1.440 -3.191 1.00 96.88 194 GLU A CA 1
ATOM 1563 C C . GLU A 1 194 ? -14.161 -2.299 -4.241 1.00 96.88 194 GLU A C 1
ATOM 1565 O O . GLU A 1 194 ? -14.432 -3.492 -4.335 1.00 96.88 194 GLU A O 1
ATOM 1570 N N . MET A 1 195 ? -13.249 -1.708 -5.019 1.00 93.88 195 MET A N 1
ATOM 1571 C CA . MET A 1 195 ? -12.536 -2.419 -6.084 1.00 93.88 195 MET A CA 1
ATOM 1572 C C . MET A 1 195 ? -11.585 -3.499 -5.548 1.00 93.88 195 MET A C 1
ATOM 1574 O O . MET A 1 195 ? -11.734 -4.652 -5.951 1.00 93.88 195 MET A O 1
ATOM 1578 N N . PRO A 1 196 ? -10.640 -3.202 -4.635 1.00 95.06 196 PRO A N 1
ATOM 1579 C CA . PRO A 1 196 ? -9.727 -4.216 -4.140 1.00 95.06 196 PRO A CA 1
ATOM 1580 C C . PRO A 1 196 ? -10.413 -5.256 -3.253 1.00 95.06 196 PRO A C 1
ATOM 1582 O O . PRO A 1 196 ? -9.936 -6.380 -3.213 1.00 95.06 196 PRO A O 1
ATOM 1585 N N . LEU A 1 197 ? -11.547 -4.955 -2.606 1.00 95.69 197 LEU A N 1
ATOM 1586 C CA . LEU A 1 197 ? -12.324 -5.978 -1.888 1.00 95.69 197 LEU A CA 1
ATOM 1587 C C . LEU A 1 197 ? -12.912 -7.060 -2.803 1.00 95.69 197 LEU A C 1
ATOM 1589 O O . LEU A 1 197 ? -13.207 -8.153 -2.332 1.00 95.69 197 LEU A O 1
ATOM 1593 N N . VAL A 1 198 ? -13.093 -6.782 -4.096 1.00 93.25 198 VAL A N 1
ATOM 1594 C CA . VAL A 1 198 ? -13.479 -7.818 -5.068 1.00 93.25 198 VAL A CA 1
ATOM 1595 C C . VAL A 1 198 ? -12.311 -8.769 -5.362 1.00 93.25 198 VAL A C 1
ATOM 1597 O O . VAL A 1 198 ? -12.545 -9.911 -5.754 1.00 93.25 198 VAL A O 1
ATOM 1600 N N . GLU A 1 199 ? -11.069 -8.310 -5.189 1.00 91.19 199 GLU A N 1
ATOM 1601 C CA . GLU A 1 199 ? -9.854 -9.052 -5.547 1.00 91.19 199 GLU A CA 1
ATOM 1602 C C . GLU A 1 199 ? -9.100 -9.686 -4.365 1.00 91.19 199 GLU A C 1
ATOM 1604 O O . GLU A 1 199 ? -8.311 -10.603 -4.607 1.00 91.19 199 GLU A O 1
ATOM 1609 N N . LEU A 1 200 ? -9.289 -9.179 -3.141 1.00 91.12 200 LEU A N 1
ATOM 1610 C CA . LEU A 1 200 ? -8.561 -9.568 -1.923 1.00 91.12 200 LEU A CA 1
ATOM 1611 C C . LEU A 1 200 ? -8.894 -10.994 -1.454 1.00 91.12 200 LEU A C 1
ATOM 1613 O O . LEU A 1 200 ? -7.930 -11.716 -1.102 1.00 91.12 200 LEU A O 1
#

Sequence (200 aa):
MGTVLVDTSNSPWARLKPVPIESVKLEDSFWAPRLEVLRRTTLRSQYELMEETGRIDNFRRASGKIKGPFRGFYFNDSDVYKWVEAASLTLAYEHDADIKRLIEIVVEEIVAAQDEDGYLNTYFVFEKRGERWSNLRDMHELYCAGHLFQAAIAHYRATGERRLLDSALRLADHIAGIFGPGGREGVPGHPEIEMPLVEL

Secondary structure (DSSP, 8-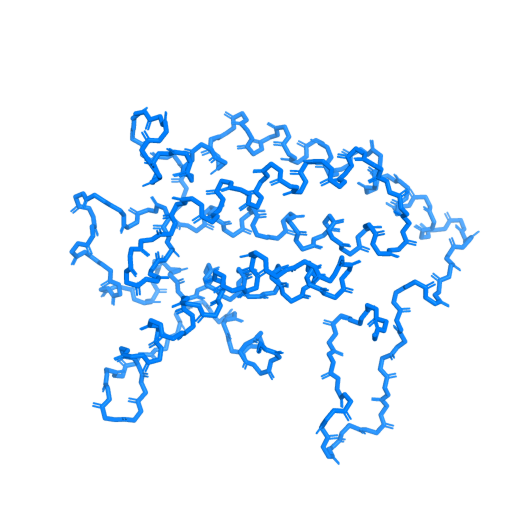state):
----SS--TT-TT--S-PPPGGG----STTHHHHHHHIIIIIHHHHHHHHHHTTHHHHHHHHTTSS-S---S-TTTHHHHHHHHHHHHHHHHHS--HHHHHHHHHHHHHHHHT--TTS---TTSSGGGGGGTTS-TTTS-HHHHHHHHHHHHHHHHHHH---HHHHHHHHHHHHHHHHBSTTSB----SS--THHHHHH-

Foldseek 3Di:
DAQFLAACPPPPPDPDGGDHLQNDDDPDPPVNVVLVCCQPPVLVVLLVVCVVQCLLVLLCCLLVVDDDDDGDAQLSLLSLLVSLLSLLSSCSNPNDPVSVVSSVVSLVSQLSNADPQLQDGSNCGDPNVVVPPVCLQPNCSLVSLLSLLSSQSSNCNRPVDCSSVVSSVSNVVSVVVADDDVHDDDDHSDDRNPRSVVVD